Protein AF-A0A497PD78-F1 (afdb_monomer_lite)

Structure (mmCIF, N/CA/C/O backbone):
data_AF-A0A497PD78-F1
#
_entry.id   AF-A0A497PD78-F1
#
loop_
_atom_site.group_PDB
_atom_site.id
_atom_site.type_symbol
_atom_site.label_atom_id
_atom_site.label_alt_id
_atom_site.label_comp_id
_atom_site.label_asym_id
_atom_site.label_entity_id
_atom_site.label_seq_id
_atom_site.pdbx_PDB_ins_code
_atom_site.Cartn_x
_atom_site.Cartn_y
_atom_site.Cartn_z
_atom_site.occupancy
_atom_site.B_iso_or_equiv
_atom_site.auth_seq_id
_atom_site.auth_comp_id
_atom_site.auth_asym_id
_atom_site.auth_atom_id
_atom_site.pdbx_PDB_model_num
ATOM 1 N N . PHE A 1 1 ? 19.213 12.549 -8.938 1.00 42.72 1 PHE A N 1
ATOM 2 C CA . PHE A 1 1 ? 18.017 12.120 -8.172 1.00 42.72 1 PHE A CA 1
ATOM 3 C C . PHE A 1 1 ? 17.389 13.227 -7.296 1.00 42.72 1 PHE A C 1
ATOM 5 O O . PHE A 1 1 ? 16.694 12.909 -6.343 1.00 42.72 1 PHE A O 1
ATOM 12 N N . THR A 1 2 ? 17.566 14.526 -7.580 1.00 34.16 2 THR A N 1
ATOM 13 C CA . THR A 1 2 ? 17.194 15.620 -6.645 1.00 34.16 2 THR A CA 1
ATOM 14 C C . THR A 1 2 ? 15.720 16.045 -6.659 1.00 34.16 2 THR A C 1
ATOM 16 O O . THR A 1 2 ? 15.309 16.782 -5.771 1.00 34.16 2 THR A O 1
ATOM 19 N N . GLU A 1 3 ? 14.928 15.595 -7.635 1.00 40.41 3 GLU A N 1
ATOM 20 C CA . GLU A 1 3 ? 13.522 16.013 -7.816 1.00 40.41 3 GLU A CA 1
ATOM 21 C C . G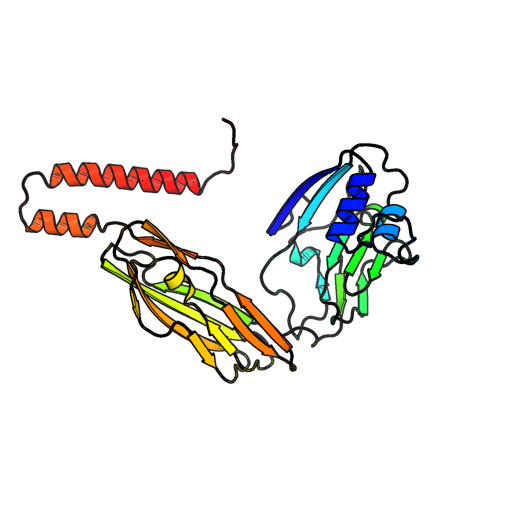LU A 1 3 ? 12.510 14.868 -7.629 1.00 40.41 3 GLU A C 1
ATOM 23 O O . GLU A 1 3 ? 11.313 15.055 -7.827 1.00 40.41 3 GLU A O 1
ATOM 28 N N . ALA A 1 4 ? 12.975 13.674 -7.251 1.00 44.62 4 ALA A N 1
ATOM 29 C CA . ALA A 1 4 ? 12.127 12.495 -7.152 1.00 44.62 4 ALA A CA 1
ATOM 30 C C . ALA A 1 4 ? 11.239 12.507 -5.890 1.00 44.62 4 ALA A C 1
ATOM 32 O O . ALA A 1 4 ? 11.708 12.767 -4.780 1.00 44.62 4 ALA A O 1
ATOM 33 N N . ARG A 1 5 ? 9.964 12.135 -6.045 1.00 51.78 5 ARG A N 1
ATOM 34 C CA . ARG A 1 5 ? 9.071 11.654 -4.984 1.00 51.78 5 ARG A CA 1
ATOM 35 C C . ARG A 1 5 ? 9.613 10.331 -4.438 1.00 51.78 5 ARG A C 1
ATOM 37 O O . ARG A 1 5 ? 9.239 9.252 -4.884 1.00 51.78 5 ARG A O 1
ATOM 44 N N . ALA A 1 6 ? 10.529 10.428 -3.484 1.00 50.47 6 ALA A N 1
ATOM 45 C CA . ALA A 1 6 ? 11.037 9.288 -2.738 1.00 50.47 6 ALA A CA 1
ATOM 46 C C . ALA A 1 6 ? 10.052 8.915 -1.624 1.00 50.47 6 ALA A C 1
ATOM 48 O O . ALA A 1 6 ? 9.677 9.773 -0.824 1.00 50.47 6 ALA A O 1
ATOM 49 N N . ALA A 1 7 ? 9.676 7.641 -1.533 1.00 54.91 7 ALA A N 1
ATOM 50 C CA . ALA A 1 7 ? 9.059 7.114 -0.314 1.00 54.91 7 ALA A CA 1
ATOM 51 C C . ALA A 1 7 ? 10.125 6.712 0.718 1.00 54.91 7 ALA A C 1
ATOM 53 O O . ALA A 1 7 ? 9.871 6.731 1.920 1.00 54.91 7 ALA A O 1
ATOM 54 N N . ALA A 1 8 ? 11.329 6.376 0.243 1.00 55.47 8 ALA A N 1
ATOM 55 C CA . ALA A 1 8 ? 12.503 6.104 1.058 1.00 55.47 8 ALA A CA 1
ATOM 56 C C . ALA A 1 8 ? 13.775 6.568 0.331 1.00 55.47 8 ALA A C 1
ATOM 58 O O . ALA A 1 8 ? 13.89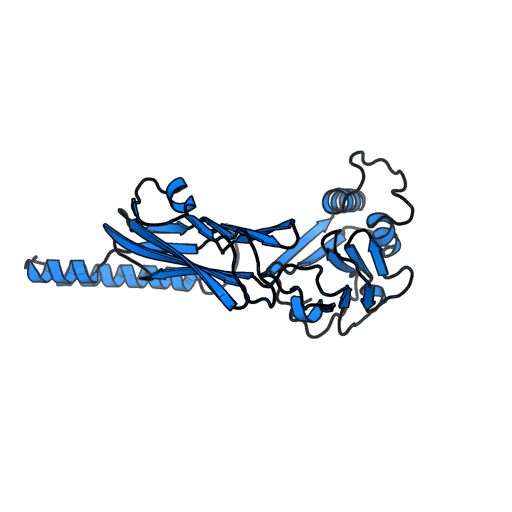4 6.433 -0.888 1.00 55.47 8 ALA A O 1
ATOM 59 N N . ALA A 1 9 ? 14.735 7.099 1.086 1.00 60.75 9 ALA A N 1
ATOM 60 C CA . ALA A 1 9 ? 16.073 7.416 0.603 1.00 60.75 9 ALA A CA 1
ATOM 61 C C . ALA A 1 9 ? 17.102 7.009 1.662 1.00 60.75 9 ALA A C 1
ATOM 63 O O . ALA A 1 9 ? 16.854 7.165 2.859 1.00 60.75 9 ALA A O 1
ATOM 64 N N . GLY A 1 10 ? 18.246 6.490 1.224 1.00 55.72 10 GLY A N 1
ATOM 65 C CA . GLY A 1 10 ? 19.307 6.016 2.109 1.00 55.72 10 GLY A CA 1
ATOM 66 C C . GLY A 1 10 ? 20.692 6.284 1.538 1.00 55.72 10 GLY A C 1
ATOM 67 O O . GLY A 1 10 ? 20.873 6.330 0.320 1.00 55.72 10 GLY A O 1
ATOM 68 N N . LEU A 1 11 ? 21.659 6.465 2.437 1.00 58.81 11 LEU A N 1
ATOM 69 C CA . LEU A 1 11 ? 23.082 6.551 2.124 1.00 58.81 11 LEU A CA 1
ATOM 70 C C . LEU A 1 11 ? 23.816 5.497 2.949 1.00 58.81 11 LEU A C 1
ATOM 72 O O . LEU A 1 11 ? 23.673 5.467 4.172 1.00 58.81 11 LEU A O 1
ATOM 76 N N . VAL A 1 12 ? 24.608 4.660 2.290 1.00 54.53 12 VAL A N 1
ATOM 77 C CA . VAL A 1 12 ? 25.449 3.654 2.946 1.00 54.53 12 VAL A CA 1
ATOM 78 C C . VAL A 1 12 ? 26.889 3.878 2.511 1.00 54.53 12 VAL A C 1
ATOM 80 O O . VAL A 1 12 ? 27.186 3.907 1.319 1.00 54.53 12 VAL A O 1
ATOM 83 N N . GLY A 1 13 ? 27.779 4.069 3.483 1.00 60.44 13 GLY A N 1
ATOM 84 C CA . GLY A 1 13 ? 29.221 4.077 3.259 1.00 60.44 13 GLY A CA 1
ATOM 85 C C . GLY A 1 13 ? 29.765 2.665 3.417 1.00 60.44 13 GLY A C 1
ATOM 86 O O . GLY A 1 13 ? 29.566 2.042 4.457 1.00 60.44 13 GLY A O 1
ATOM 87 N N . ILE A 1 14 ? 30.445 2.175 2.393 1.00 60.66 14 ILE A N 1
ATOM 88 C CA . ILE A 1 14 ? 31.015 0.839 2.319 1.00 60.66 14 ILE A CA 1
ATOM 89 C C . ILE A 1 14 ? 32.539 0.972 2.384 1.00 60.66 14 ILE A C 1
ATOM 91 O O . ILE A 1 14 ? 33.139 1.576 1.494 1.00 60.66 14 ILE A O 1
ATOM 95 N N . PRO A 1 15 ? 33.172 0.469 3.456 1.00 56.19 15 PRO A N 1
ATOM 96 C CA . PRO A 1 15 ? 34.585 0.717 3.717 1.00 56.19 15 PRO A CA 1
ATOM 97 C C . PRO A 1 15 ? 35.518 -0.083 2.800 1.00 56.19 15 PRO A C 1
ATOM 99 O O . PRO A 1 15 ? 36.626 0.380 2.534 1.00 56.19 15 PRO A O 1
ATOM 102 N N . ASP A 1 16 ? 35.081 -1.247 2.311 1.00 67.06 16 ASP A N 1
ATOM 103 C CA . ASP A 1 16 ? 35.840 -2.102 1.400 1.00 67.06 16 ASP A CA 1
ATOM 104 C C . ASP A 1 16 ? 34.931 -2.932 0.472 1.00 67.06 16 ASP A C 1
ATOM 106 O O . ASP A 1 16 ? 33.722 -3.060 0.678 1.00 67.06 16 ASP A O 1
ATOM 110 N N . MET A 1 17 ? 35.530 -3.492 -0.582 1.00 63.25 17 MET A N 1
ATOM 111 C CA . MET A 1 17 ? 34.823 -4.267 -1.607 1.00 63.25 17 MET A CA 1
ATOM 112 C C . MET A 1 17 ? 34.256 -5.597 -1.096 1.00 63.25 17 MET A C 1
ATOM 114 O O . MET A 1 17 ? 33.305 -6.105 -1.683 1.00 63.25 17 MET A O 1
ATOM 118 N N . GLN A 1 18 ? 34.802 -6.165 -0.016 1.00 65.56 18 GLN A N 1
ATOM 119 C CA . GLN A 1 18 ? 34.299 -7.420 0.542 1.00 65.56 18 GLN A CA 1
ATOM 120 C C . GLN A 1 18 ? 32.946 -7.199 1.224 1.00 65.56 18 GLN A C 1
ATOM 122 O O . GLN A 1 18 ? 32.000 -7.934 0.951 1.00 65.56 18 GLN A O 1
ATOM 127 N N . PHE A 1 19 ? 32.817 -6.117 1.994 1.00 60.94 19 PHE A N 1
ATOM 128 C CA . PHE A 1 19 ? 31.544 -5.700 2.576 1.00 60.94 19 PHE A CA 1
ATOM 129 C C . PHE A 1 19 ? 30.494 -5.366 1.508 1.00 60.94 19 PHE A C 1
ATOM 131 O O . PHE A 1 19 ? 29.319 -5.678 1.682 1.00 60.94 19 PHE A O 1
ATOM 138 N N . LEU A 1 20 ? 30.892 -4.757 0.381 1.00 60.53 20 LEU A N 1
ATOM 139 C CA . LEU A 1 20 ? 29.972 -4.521 -0.740 1.00 60.53 20 LEU A CA 1
ATOM 140 C C . LEU A 1 20 ? 29.402 -5.835 -1.280 1.00 60.53 20 LEU A C 1
ATOM 142 O O . LEU A 1 20 ? 28.200 -5.932 -1.510 1.00 60.53 20 LEU A O 1
ATOM 146 N N . ILE A 1 21 ? 30.264 -6.829 -1.493 1.00 60.81 21 ILE A N 1
ATOM 147 C CA . ILE A 1 21 ? 29.872 -8.137 -2.023 1.00 60.81 21 ILE A CA 1
ATOM 148 C C . ILE A 1 21 ? 28.937 -8.849 -1.042 1.00 60.81 21 ILE A C 1
ATOM 150 O O . ILE A 1 21 ? 27.907 -9.368 -1.466 1.00 60.81 21 ILE A O 1
ATOM 154 N N . GLU A 1 22 ? 29.251 -8.831 0.254 1.00 62.72 22 GLU A N 1
ATOM 155 C CA . GLU A 1 22 ? 28.387 -9.378 1.308 1.00 62.72 22 GLU A CA 1
ATOM 156 C C . GLU A 1 22 ? 27.026 -8.674 1.331 1.00 62.72 22 GLU A C 1
ATOM 158 O O . GLU A 1 22 ? 26.000 -9.339 1.235 1.00 62.72 22 GLU A O 1
ATOM 163 N N . PHE A 1 23 ? 26.999 -7.339 1.332 1.00 62.03 23 PHE A N 1
ATOM 164 C CA . PHE A 1 23 ? 25.760 -6.559 1.301 1.00 62.03 23 PHE A CA 1
ATOM 165 C C . PHE A 1 23 ? 24.906 -6.862 0.063 1.00 62.03 23 PHE A C 1
ATOM 167 O O . PHE A 1 23 ? 23.694 -7.056 0.176 1.00 62.03 23 PHE A O 1
ATOM 174 N N . VAL A 1 24 ? 25.517 -6.915 -1.125 1.00 57.16 24 VAL A N 1
ATOM 175 C CA . VAL A 1 24 ? 24.815 -7.231 -2.377 1.00 57.16 24 VAL A CA 1
ATOM 176 C C . VAL A 1 24 ? 24.287 -8.666 -2.347 1.00 57.16 24 VAL A C 1
ATOM 178 O O . VAL A 1 24 ? 23.141 -8.894 -2.723 1.00 57.16 24 VAL A O 1
ATOM 181 N N . ASN A 1 25 ? 25.064 -9.629 -1.855 1.00 58.97 25 ASN A N 1
ATOM 182 C CA . ASN A 1 25 ? 24.633 -11.023 -1.757 1.00 58.97 25 ASN A CA 1
ATOM 183 C C . ASN A 1 25 ? 23.516 -11.216 -0.722 1.00 58.97 25 ASN A C 1
ATOM 185 O O . ASN A 1 25 ? 22.539 -11.900 -1.013 1.00 58.97 25 ASN A O 1
ATOM 189 N N . GLU A 1 26 ? 23.607 -10.595 0.452 1.00 58.16 26 GLU A N 1
ATOM 190 C CA . GLU A 1 26 ? 22.555 -10.653 1.475 1.00 58.16 26 GLU A CA 1
ATOM 191 C C . GLU A 1 26 ? 21.261 -9.982 1.005 1.00 58.16 26 GLU A C 1
ATOM 193 O O . GLU A 1 26 ? 20.167 -10.470 1.282 1.00 58.16 26 GLU A O 1
ATOM 198 N N . THR A 1 27 ? 21.378 -8.873 0.273 1.00 55.78 27 THR A N 1
ATOM 199 C CA . THR A 1 27 ? 20.219 -8.087 -0.169 1.00 55.78 27 THR A CA 1
ATOM 200 C C . THR A 1 27 ? 19.563 -8.667 -1.424 1.00 55.78 27 THR A C 1
ATOM 202 O O . THR A 1 27 ? 18.342 -8.599 -1.557 1.00 55.78 27 THR A O 1
ATOM 205 N N . PHE A 1 28 ? 20.349 -9.236 -2.345 1.00 54.16 28 PHE A N 1
ATOM 206 C CA . PHE A 1 28 ? 19.894 -9.653 -3.679 1.00 54.16 28 PHE A CA 1
ATOM 207 C C . PHE A 1 28 ? 20.072 -11.156 -3.974 1.00 54.16 28 PHE A C 1
ATOM 209 O O . PHE A 1 28 ? 19.838 -11.575 -5.103 1.00 54.16 28 PHE A O 1
ATOM 216 N N . GLY A 1 29 ? 20.429 -11.981 -2.981 1.00 49.72 29 GLY A N 1
ATOM 217 C CA . GLY A 1 29 ? 20.355 -13.447 -3.075 1.00 49.72 29 GLY A CA 1
ATOM 218 C C . GLY A 1 29 ? 21.611 -14.164 -3.588 1.00 49.72 29 GLY A C 1
ATOM 219 O O . GLY A 1 29 ? 21.511 -15.056 -4.427 1.00 49.72 29 GLY A O 1
ATOM 220 N N . GLY A 1 30 ? 22.794 -13.823 -3.073 1.00 47.50 30 GLY A N 1
ATOM 221 C CA . GLY A 1 30 ? 24.003 -14.638 -3.250 1.00 47.50 30 GLY A CA 1
ATOM 222 C C . GLY A 1 30 ? 24.027 -15.867 -2.321 1.00 47.50 30 GLY A C 1
ATOM 223 O O . GLY A 1 30 ? 23.357 -15.864 -1.286 1.00 47.50 30 GLY A O 1
ATOM 224 N N . PRO A 1 31 ? 24.777 -16.937 -2.659 1.00 37.72 31 PRO A N 1
ATOM 225 C CA . PRO A 1 31 ? 24.873 -18.126 -1.814 1.00 37.72 31 PRO A CA 1
ATOM 226 C C . PRO A 1 31 ? 25.416 -17.783 -0.409 1.00 37.72 31 PRO A C 1
ATOM 228 O O . PRO A 1 31 ? 26.317 -16.951 -0.290 1.00 37.72 31 PRO A O 1
ATOM 231 N N . PRO A 1 32 ? 24.907 -18.435 0.657 1.00 38.78 32 PRO A N 1
ATOM 232 C CA . PRO A 1 32 ? 25.144 -18.047 2.054 1.00 38.78 32 PRO A CA 1
ATOM 233 C C . PRO A 1 32 ? 26.582 -18.241 2.565 1.00 38.78 32 PRO A C 1
ATOM 235 O O . PRO A 1 32 ? 26.898 -17.775 3.656 1.00 38.78 32 PRO A O 1
ATOM 238 N N . ASP A 1 33 ? 27.457 -18.906 1.806 1.00 42.31 33 ASP A N 1
ATOM 239 C CA . ASP A 1 33 ? 28.746 -19.391 2.320 1.00 42.31 33 ASP A CA 1
ATOM 240 C C . ASP A 1 33 ? 29.963 -18.530 1.938 1.00 42.31 33 ASP A C 1
ATOM 242 O O . ASP A 1 33 ? 31.092 -18.908 2.248 1.00 42.31 33 ASP A O 1
ATOM 246 N N . GLY A 1 34 ? 29.782 -17.384 1.266 1.00 39.09 34 GLY A N 1
ATOM 247 C CA . GLY A 1 34 ? 30.904 -16.506 0.887 1.00 39.09 34 GLY A CA 1
ATOM 248 C C . GLY A 1 34 ? 31.959 -17.177 -0.012 1.00 39.09 34 GLY A C 1
ATOM 249 O O . GLY A 1 34 ? 33.048 -16.634 -0.202 1.00 39.09 34 GLY A O 1
ATOM 250 N N . ASP A 1 35 ? 31.649 -18.357 -0.555 1.00 34.72 35 ASP A N 1
ATOM 251 C CA . ASP A 1 35 ? 32.493 -19.088 -1.487 1.00 34.72 35 ASP A CA 1
ATOM 252 C C . ASP A 1 35 ? 32.385 -18.441 -2.867 1.00 34.72 35 ASP A C 1
ATOM 254 O O . ASP A 1 35 ? 31.287 -18.230 -3.393 1.00 34.72 35 ASP A O 1
ATOM 258 N N . PHE A 1 36 ? 33.538 -18.136 -3.459 1.00 38.16 36 PHE A N 1
ATOM 259 C CA . PHE A 1 36 ? 33.660 -17.648 -4.829 1.00 38.16 36 PHE A CA 1
ATOM 260 C C . PHE A 1 36 ? 33.434 -18.819 -5.796 1.00 38.16 36 PHE A C 1
ATOM 262 O O . PHE A 1 36 ? 34.299 -19.205 -6.579 1.00 38.16 36 PHE A O 1
ATOM 269 N N . SER A 1 37 ? 32.247 -19.410 -5.740 1.00 31.80 37 SER A N 1
ATOM 270 C CA . SER A 1 37 ? 31.681 -20.059 -6.906 1.00 31.80 37 SER A CA 1
ATOM 271 C C . SER A 1 37 ? 31.072 -18.941 -7.723 1.00 31.80 37 SER A C 1
ATOM 273 O O . SER A 1 37 ? 30.262 -18.180 -7.199 1.00 31.80 37 SER A O 1
ATOM 275 N N . LEU A 1 38 ? 31.451 -18.847 -8.996 1.00 33.72 38 LEU A N 1
ATOM 276 C CA . LEU A 1 38 ? 30.667 -18.145 -10.001 1.00 33.72 38 LEU A CA 1
ATOM 277 C C . LEU A 1 38 ? 29.213 -18.609 -9.820 1.00 33.72 38 LEU A C 1
ATOM 279 O O . LEU A 1 38 ? 28.846 -19.698 -10.265 1.00 33.72 38 LEU A O 1
ATOM 283 N N . ALA A 1 39 ? 28.399 -17.828 -9.097 1.00 36.31 39 ALA A N 1
ATOM 284 C CA . ALA A 1 39 ? 26.969 -17.818 -9.327 1.00 36.31 39 ALA A CA 1
ATOM 285 C C . ALA A 1 39 ? 26.865 -17.686 -10.843 1.00 36.31 39 ALA A C 1
ATOM 287 O O . ALA A 1 39 ? 27.616 -16.885 -11.405 1.00 36.31 39 ALA A O 1
ATOM 288 N N . SER A 1 40 ? 26.112 -18.597 -11.467 1.00 40.72 40 SER A N 1
ATOM 289 C CA . SER A 1 40 ? 25.946 -18.749 -12.919 1.00 40.72 40 SER A CA 1
ATOM 290 C C . SER A 1 40 ? 26.278 -17.468 -13.676 1.00 40.72 40 SER A C 1
ATOM 292 O O . SER A 1 40 ? 25.829 -16.420 -13.233 1.00 40.72 40 SER A O 1
ATOM 294 N N . GLU A 1 41 ? 27.010 -17.550 -14.793 1.00 47.03 41 GLU A N 1
ATOM 295 C CA . GLU A 1 41 ? 27.577 -16.421 -15.568 1.00 47.03 41 GLU A CA 1
ATOM 296 C C . GLU A 1 41 ? 26.630 -15.208 -15.801 1.00 47.03 41 GLU A C 1
ATOM 298 O O . GLU A 1 41 ? 27.100 -14.120 -16.115 1.00 47.03 41 GLU A O 1
ATOM 303 N N . GLU A 1 42 ? 25.330 -15.359 -15.539 1.00 52.78 42 GLU A N 1
ATOM 304 C CA . GLU A 1 42 ? 24.236 -14.386 -15.581 1.00 52.78 42 GLU A CA 1
ATOM 305 C C . GLU A 1 42 ? 23.686 -13.922 -14.197 1.00 52.78 42 GLU A C 1
ATOM 307 O O . GLU A 1 42 ? 22.515 -13.570 -14.099 1.00 52.78 42 GLU A O 1
ATOM 312 N N . SER A 1 43 ? 24.448 -13.936 -13.092 1.00 62.66 43 SER A N 1
ATOM 313 C CA . SER A 1 43 ? 23.937 -13.458 -11.789 1.00 62.66 43 SER A CA 1
ATOM 314 C C . SER A 1 43 ? 23.876 -11.924 -11.674 1.00 62.66 43 SER A C 1
ATOM 316 O O . SER A 1 43 ? 24.728 -11.192 -12.177 1.00 62.66 43 SER A O 1
ATOM 318 N N . MET A 1 44 ? 22.908 -11.409 -10.905 1.00 62.34 44 MET A N 1
ATOM 319 C CA . MET A 1 44 ? 22.762 -9.970 -10.613 1.00 62.34 44 MET A CA 1
ATOM 320 C C . MET A 1 44 ? 24.061 -9.327 -10.094 1.00 62.34 44 MET A C 1
ATOM 322 O O . MET A 1 44 ? 24.425 -8.205 -10.458 1.00 62.34 44 MET A O 1
ATOM 326 N N . SER A 1 45 ? 24.780 -10.065 -9.248 1.00 61.00 45 SER A N 1
ATOM 327 C CA . SER A 1 45 ? 26.062 -9.655 -8.686 1.00 61.00 45 SER A CA 1
ATOM 328 C C . SER A 1 45 ? 27.184 -9.642 -9.726 1.00 61.00 45 SER A C 1
ATOM 330 O O . SER A 1 45 ? 27.953 -8.681 -9.748 1.00 61.00 45 SER A O 1
ATOM 332 N N . SER A 1 46 ? 27.269 -10.638 -10.619 1.00 64.25 46 SER A N 1
ATOM 333 C CA . SER A 1 46 ? 28.285 -10.664 -11.682 1.00 64.25 46 SER A CA 1
ATOM 334 C C . SER A 1 46 ? 28.082 -9.515 -12.667 1.00 64.25 46 SER A C 1
ATOM 336 O O . SER A 1 46 ? 29.049 -8.839 -13.030 1.00 64.25 46 SER A O 1
ATOM 338 N N . PHE A 1 47 ? 26.828 -9.214 -13.016 1.00 68.31 47 PHE A N 1
ATOM 339 C CA . PHE A 1 47 ? 26.494 -8.062 -13.839 1.00 68.31 47 PHE A CA 1
ATOM 340 C C . PHE A 1 47 ? 26.926 -6.761 -13.162 1.00 68.31 47 PHE A C 1
ATOM 342 O O . PHE A 1 47 ? 27.707 -6.013 -13.746 1.00 68.31 47 PHE A O 1
ATOM 349 N N . LEU A 1 48 ? 26.495 -6.492 -11.925 1.00 65.44 48 LEU A N 1
ATOM 350 C CA . LEU A 1 48 ? 26.839 -5.252 -11.216 1.00 65.44 48 LEU A CA 1
ATOM 351 C C . LEU A 1 48 ? 28.352 -5.037 -11.101 1.00 65.44 48 LEU A C 1
ATOM 353 O O . LEU A 1 48 ? 28.832 -3.928 -11.328 1.00 65.44 48 LEU A O 1
ATOM 357 N N . ILE A 1 49 ? 29.099 -6.103 -10.806 1.00 66.50 49 ILE A N 1
ATOM 358 C CA . ILE A 1 49 ? 30.563 -6.068 -10.740 1.00 66.50 49 ILE A CA 1
ATOM 359 C C . ILE A 1 49 ? 31.159 -5.783 -12.129 1.00 66.50 49 ILE A C 1
ATOM 361 O O . ILE A 1 49 ? 32.060 -4.955 -12.247 1.00 66.50 49 ILE A O 1
ATOM 365 N N . SER A 1 50 ? 30.633 -6.398 -13.196 1.00 68.44 50 SER A N 1
ATOM 366 C CA . SER A 1 50 ? 31.106 -6.166 -14.572 1.00 68.44 50 SER A CA 1
ATOM 367 C C . SER A 1 50 ? 30.902 -4.726 -15.054 1.00 68.44 50 SER A C 1
ATOM 369 O O . SER A 1 50 ? 31.705 -4.213 -15.830 1.00 68.44 50 SER A O 1
ATOM 371 N N . GLN A 1 51 ? 29.852 -4.053 -14.574 1.00 67.88 51 GLN A N 1
ATOM 372 C CA . GLN A 1 51 ? 29.561 -2.661 -14.922 1.00 67.88 51 GLN A CA 1
ATOM 373 C C . GLN A 1 51 ? 30.455 -1.659 -14.174 1.00 67.88 51 GLN A C 1
ATOM 375 O O . GLN A 1 51 ? 30.411 -0.463 -14.465 1.00 67.88 51 GLN A O 1
ATOM 380 N N . ALA A 1 52 ? 31.251 -2.131 -13.212 1.00 62.94 52 ALA A N 1
ATOM 381 C CA . ALA A 1 52 ? 32.030 -1.306 -12.304 1.00 62.94 52 ALA A CA 1
ATOM 382 C C . ALA A 1 52 ? 33.503 -1.770 -12.186 1.00 62.94 52 ALA A C 1
ATOM 384 O O . ALA A 1 52 ? 33.967 -2.054 -11.080 1.00 62.94 52 ALA A O 1
ATOM 385 N N . PRO A 1 53 ? 34.258 -1.841 -13.302 1.00 55.72 53 PRO A N 1
ATOM 386 C CA . PRO A 1 53 ? 35.575 -2.483 -13.336 1.00 55.72 53 PRO A CA 1
ATOM 387 C C . PRO A 1 53 ? 36.662 -1.778 -12.503 1.00 55.72 53 PRO A C 1
ATOM 389 O O . PRO A 1 53 ? 37.628 -2.431 -12.119 1.00 55.72 53 PRO A O 1
ATOM 392 N N . ASP A 1 54 ? 36.494 -0.488 -12.186 1.00 55.94 54 ASP A N 1
ATOM 393 C CA . ASP A 1 54 ? 37.528 0.364 -11.573 1.00 55.94 54 ASP A CA 1
ATOM 394 C C . ASP A 1 54 ? 37.127 0.947 -10.195 1.00 55.94 54 ASP A C 1
ATOM 396 O O . ASP A 1 54 ? 37.577 2.032 -9.818 1.00 55.94 54 ASP A O 1
ATOM 400 N N . ILE A 1 55 ? 36.253 0.283 -9.421 1.00 57.81 55 ILE A N 1
ATOM 401 C CA . ILE A 1 55 ? 35.943 0.747 -8.051 1.00 57.81 55 ILE A CA 1
ATOM 402 C C . ILE A 1 55 ? 37.136 0.452 -7.124 1.00 57.81 55 ILE A C 1
ATOM 404 O O . ILE A 1 55 ? 37.236 -0.620 -6.528 1.00 57.81 55 ILE A O 1
ATOM 408 N N . GLU A 1 56 ? 38.032 1.427 -6.967 1.00 52.47 56 GLU A N 1
ATOM 409 C CA . GLU A 1 56 ? 39.089 1.423 -5.949 1.00 52.47 56 GLU A CA 1
ATOM 410 C C . GLU A 1 56 ? 38.760 2.412 -4.816 1.00 52.47 56 GLU A C 1
ATOM 412 O O . GLU A 1 56 ? 38.763 3.629 -5.009 1.00 52.47 56 GLU A O 1
ATOM 417 N N . GLY A 1 57 ? 38.513 1.896 -3.605 1.00 58.31 57 GLY A N 1
ATOM 418 C CA . GLY A 1 57 ? 38.376 2.694 -2.378 1.00 58.31 57 GLY A CA 1
ATOM 419 C C . GLY A 1 57 ? 37.030 2.550 -1.652 1.00 58.31 57 GLY A C 1
ATOM 420 O O . GLY A 1 57 ? 36.214 1.706 -2.022 1.00 58.31 57 GLY A O 1
ATOM 421 N N . PRO A 1 58 ? 36.800 3.346 -0.588 1.00 55.50 58 PRO A N 1
ATOM 422 C CA . PRO A 1 58 ? 35.527 3.351 0.124 1.00 55.50 58 PRO A CA 1
ATOM 423 C C . PRO A 1 58 ? 34.409 3.848 -0.802 1.00 55.50 58 PRO A C 1
ATOM 425 O O . PRO A 1 58 ? 34.493 4.940 -1.366 1.00 55.50 58 PRO A O 1
ATOM 428 N N . LEU A 1 59 ? 33.357 3.047 -0.949 1.00 60.62 59 LEU A N 1
ATOM 429 C CA . LEU A 1 59 ? 32.226 3.304 -1.836 1.00 60.62 59 LEU A CA 1
ATOM 430 C C . LEU A 1 59 ? 31.081 3.953 -1.053 1.00 60.62 59 LEU A C 1
ATOM 432 O O . LEU A 1 59 ? 30.727 3.499 0.029 1.00 60.62 59 LEU A O 1
ATOM 436 N N . ALA A 1 60 ? 30.451 4.987 -1.602 1.00 52.91 60 ALA A N 1
ATOM 437 C CA . ALA A 1 60 ? 29.193 5.508 -1.074 1.00 52.91 60 ALA A CA 1
ATOM 438 C C . ALA A 1 60 ? 28.047 5.108 -2.008 1.00 52.91 60 ALA A C 1
ATOM 440 O O . ALA A 1 60 ? 28.064 5.454 -3.187 1.00 52.91 60 ALA A O 1
ATOM 441 N N . ILE A 1 61 ? 27.043 4.406 -1.481 1.00 59.47 61 ILE A N 1
ATOM 442 C CA . ILE A 1 61 ? 25.821 4.064 -2.212 1.00 59.47 61 ILE A CA 1
ATOM 443 C C . ILE A 1 61 ? 24.713 5.011 -1.779 1.00 59.47 61 ILE A C 1
ATOM 445 O O . ILE A 1 61 ? 24.374 5.086 -0.597 1.00 59.47 61 ILE A O 1
ATOM 449 N N . GLY A 1 62 ? 24.129 5.708 -2.751 1.00 54.97 62 GLY A N 1
ATOM 450 C CA . GLY A 1 62 ? 22.873 6.423 -2.579 1.00 54.97 62 GLY A CA 1
ATOM 451 C C . GLY A 1 62 ? 21.746 5.707 -3.302 1.00 54.97 62 GLY A C 1
ATOM 452 O O . GLY A 1 62 ? 21.849 5.450 -4.498 1.00 54.97 62 GLY A O 1
ATOM 453 N N . ALA A 1 63 ? 20.667 5.411 -2.581 1.00 63.00 63 ALA A N 1
ATOM 454 C CA . ALA A 1 63 ? 19.476 4.787 -3.139 1.00 63.00 63 ALA A CA 1
ATOM 455 C C . ALA A 1 63 ? 18.245 5.657 -2.882 1.00 63.00 63 ALA A C 1
ATOM 457 O O . ALA A 1 63 ? 18.077 6.228 -1.801 1.00 63.00 63 ALA A O 1
ATOM 458 N N . VAL A 1 64 ? 17.375 5.733 -3.887 1.00 57.59 64 VAL A N 1
ATOM 459 C CA . VAL A 1 64 ? 16.059 6.366 -3.803 1.00 57.59 64 VAL A CA 1
ATOM 460 C C . VAL A 1 64 ? 15.035 5.352 -4.288 1.00 57.59 64 VAL A C 1
ATOM 462 O O . VAL A 1 64 ? 15.156 4.844 -5.399 1.00 57.59 64 VAL A O 1
ATOM 465 N N . GLY A 1 65 ? 14.050 5.049 -3.446 1.00 60.88 65 GLY A N 1
ATOM 466 C CA . GLY A 1 65 ? 13.020 4.053 -3.720 1.00 60.88 65 GLY A CA 1
ATOM 467 C C . GLY A 1 65 ? 11.610 4.629 -3.644 1.00 60.88 65 GLY A C 1
ATOM 468 O O . GLY A 1 65 ? 11.336 5.585 -2.906 1.00 60.88 65 GLY A O 1
ATOM 469 N N . TYR A 1 66 ? 10.704 4.006 -4.392 1.00 63.62 66 TYR A N 1
ATOM 470 C CA . TYR A 1 66 ? 9.267 4.223 -4.284 1.00 63.62 66 TYR A CA 1
ATOM 471 C C . TYR A 1 66 ? 8.624 3.041 -3.553 1.00 63.62 66 TYR A C 1
ATOM 473 O O . TYR A 1 66 ? 8.791 1.888 -3.939 1.00 63.62 66 TYR A O 1
ATOM 481 N N . ILE A 1 67 ? 7.890 3.351 -2.490 1.00 63.19 67 ILE A N 1
ATOM 482 C CA . ILE A 1 67 ? 7.070 2.438 -1.697 1.00 63.19 67 ILE A CA 1
ATOM 483 C C . ILE A 1 67 ? 5.753 3.181 -1.513 1.00 63.19 67 ILE A C 1
ATOM 485 O O . ILE A 1 67 ? 5.709 4.209 -0.838 1.00 63.19 67 ILE A O 1
ATOM 489 N N . GLY A 1 68 ? 4.693 2.715 -2.153 1.00 62.00 68 GLY A N 1
ATOM 490 C CA . GLY A 1 68 ? 3.424 3.427 -2.158 1.00 62.00 68 GLY A CA 1
ATOM 491 C C . GLY A 1 68 ? 2.260 2.515 -2.484 1.00 62.00 68 GLY A C 1
ATOM 492 O O . GLY A 1 68 ? 2.395 1.289 -2.494 1.00 62.00 68 GLY A O 1
ATOM 493 N N . ASP A 1 69 ? 1.115 3.138 -2.733 1.00 66.81 69 ASP A N 1
ATOM 494 C CA . ASP A 1 69 ? -0.083 2.429 -3.152 1.00 66.81 69 ASP A CA 1
ATOM 495 C C . ASP A 1 69 ? 0.120 1.750 -4.511 1.00 66.81 69 ASP A C 1
ATOM 497 O O . ASP A 1 69 ? 1.063 2.016 -5.257 1.00 66.81 69 ASP A O 1
ATOM 501 N N . GLN A 1 70 ? -0.781 0.828 -4.831 1.00 69.94 70 GLN A N 1
ATOM 502 C CA . GLN A 1 70 ? -0.735 0.112 -6.097 1.00 69.94 70 GLN A CA 1
ATOM 503 C C . GLN A 1 70 ? -0.938 1.078 -7.265 1.00 69.94 70 GLN A C 1
ATOM 505 O O . GLN A 1 70 ? -1.982 1.708 -7.395 1.00 69.94 70 GLN A O 1
ATOM 510 N N . VAL A 1 71 ? 0.075 1.142 -8.123 1.00 74.69 71 VAL A N 1
ATOM 511 C CA . VAL A 1 71 ? 0.115 1.957 -9.348 1.00 74.69 71 VAL A CA 1
ATOM 512 C C . VAL A 1 71 ? -0.151 1.153 -10.622 1.00 74.69 71 VAL A C 1
ATOM 514 O O . VAL A 1 71 ? -0.402 1.736 -11.671 1.00 74.69 71 VAL A O 1
ATOM 517 N N . VAL A 1 72 ? -0.090 -0.177 -10.529 1.00 79.06 72 VAL A N 1
ATOM 518 C CA . VAL A 1 72 ? -0.353 -1.119 -11.623 1.00 79.06 72 VAL A CA 1
ATOM 519 C C . VAL A 1 72 ? -1.656 -1.859 -11.352 1.00 79.06 72 VAL A C 1
ATOM 521 O O . VAL A 1 72 ? -1.929 -2.257 -10.223 1.00 79.06 72 VAL A O 1
ATOM 524 N N . SER A 1 73 ? -2.474 -2.048 -12.373 1.00 79.94 73 SER A N 1
ATOM 525 C CA . SER A 1 73 ? -3.745 -2.767 -12.277 1.00 79.94 73 SER A CA 1
ATOM 526 C C . SER A 1 73 ? -3.890 -3.740 -13.440 1.00 79.94 73 SER A C 1
ATOM 528 O O . SER A 1 73 ? -3.013 -3.811 -14.300 1.00 79.94 73 SER A O 1
ATOM 530 N N . SER A 1 74 ? -5.008 -4.458 -13.494 1.00 76.50 74 SER A N 1
ATOM 531 C CA . SER A 1 74 ? -5.322 -5.383 -14.586 1.00 76.50 74 SER A CA 1
ATOM 532 C C . SER A 1 74 ? -5.293 -4.745 -15.984 1.00 76.50 74 SER A C 1
ATOM 534 O O . SER A 1 74 ? -5.112 -5.460 -16.963 1.00 76.50 74 SER A O 1
ATOM 536 N N . THR A 1 75 ? -5.424 -3.419 -16.095 1.00 79.44 75 THR A N 1
ATOM 537 C CA . THR A 1 75 ? -5.372 -2.675 -17.370 1.00 79.44 75 THR A CA 1
ATOM 538 C C . THR A 1 75 ? -4.003 -2.070 -17.673 1.00 79.44 75 THR A C 1
ATOM 540 O O . THR A 1 75 ? -3.810 -1.445 -18.716 1.00 79.44 75 THR A O 1
ATOM 543 N N . THR A 1 76 ? -3.041 -2.197 -16.760 1.00 83.25 76 THR A N 1
ATOM 544 C CA . THR A 1 76 ? -1.704 -1.643 -16.951 1.00 83.25 76 THR A CA 1
ATOM 545 C C . THR A 1 76 ? -0.869 -2.594 -17.799 1.00 83.25 76 THR A C 1
ATOM 547 O O . THR A 1 76 ? -0.807 -3.781 -17.515 1.00 83.25 76 THR A O 1
ATOM 550 N N . GLU A 1 77 ? -0.206 -2.055 -18.820 1.00 87.81 77 GLU A N 1
ATOM 551 C CA . GLU A 1 77 ? 0.677 -2.812 -19.729 1.00 87.81 77 GLU A CA 1
ATOM 552 C C . GLU A 1 77 ? 2.137 -2.361 -19.626 1.00 87.81 77 GLU A C 1
ATOM 554 O O . GLU A 1 77 ? 3.044 -2.964 -20.198 1.00 87.81 77 GLU A O 1
ATOM 559 N N . SER A 1 78 ? 2.379 -1.261 -18.912 1.00 89.44 78 SER A N 1
ATOM 560 C CA . SER A 1 78 ? 3.721 -0.736 -18.729 1.00 89.44 78 SER A CA 1
ATOM 561 C C . SER A 1 78 ? 3.878 0.030 -17.426 1.00 89.44 78 SER A C 1
ATOM 563 O O . SER A 1 78 ? 2.946 0.691 -16.965 1.00 89.44 78 SER A O 1
ATOM 565 N N . LEU A 1 79 ? 5.087 -0.005 -16.881 1.00 88.44 79 LEU A N 1
ATOM 566 C CA . LEU A 1 79 ? 5.515 0.730 -15.705 1.00 88.44 79 LEU A CA 1
ATOM 567 C C . LEU A 1 79 ? 6.590 1.746 -16.094 1.00 88.44 79 LEU A C 1
ATOM 569 O O . LEU A 1 79 ? 7.668 1.364 -16.545 1.00 88.44 79 LEU A O 1
ATOM 573 N N . SER A 1 80 ? 6.294 3.029 -15.892 1.00 90.44 80 SER A N 1
ATOM 574 C CA . SER A 1 80 ? 7.232 4.142 -16.081 1.00 90.44 80 SER A CA 1
ATOM 575 C C . SER A 1 80 ? 7.919 4.481 -14.760 1.00 90.44 80 SER A C 1
ATOM 577 O O . SER A 1 80 ? 7.264 4.926 -13.809 1.00 90.44 80 SER A O 1
ATOM 579 N N . VAL A 1 81 ? 9.243 4.316 -14.690 1.00 88.06 81 VAL A N 1
ATOM 580 C CA . VAL A 1 81 ? 10.028 4.688 -13.501 1.00 88.06 81 VAL A CA 1
ATOM 581 C C . VAL A 1 81 ? 9.948 6.194 -13.266 1.00 88.06 81 VAL A C 1
ATOM 583 O O . VAL A 1 81 ? 9.824 6.629 -12.120 1.00 88.06 81 VAL A O 1
ATOM 586 N N . ARG A 1 82 ? 9.933 7.007 -14.328 1.00 88.00 82 ARG A N 1
ATOM 587 C CA . ARG A 1 82 ? 9.744 8.460 -14.248 1.00 88.00 82 ARG A CA 1
ATOM 588 C C . ARG A 1 82 ? 8.443 8.824 -13.546 1.00 88.00 82 ARG A C 1
ATOM 590 O O . ARG A 1 82 ? 8.468 9.652 -12.636 1.00 88.00 82 ARG A O 1
ATOM 597 N N . SER A 1 83 ? 7.323 8.232 -13.960 1.00 84.50 83 SER A N 1
ATOM 598 C CA . SER A 1 83 ? 6.010 8.502 -13.370 1.00 84.50 83 SER A CA 1
ATOM 599 C C . SER A 1 83 ? 5.932 8.041 -11.919 1.00 84.50 83 SER A C 1
ATOM 601 O O . SER A 1 83 ? 5.375 8.767 -11.096 1.00 84.50 83 SER A O 1
ATOM 603 N N . LEU A 1 84 ? 6.538 6.896 -11.587 1.00 81.12 84 LEU A N 1
ATOM 604 C CA . LEU A 1 84 ? 6.601 6.382 -10.216 1.00 81.12 84 LEU A CA 1
ATOM 605 C C . LEU A 1 84 ? 7.288 7.355 -9.264 1.00 81.12 84 LEU A C 1
ATOM 607 O O . LEU A 1 84 ? 6.748 7.713 -8.218 1.00 81.12 84 LEU A O 1
ATOM 611 N N . VAL A 1 85 ? 8.486 7.800 -9.638 1.00 78.75 85 VAL A N 1
ATOM 612 C CA . VAL A 1 85 ? 9.294 8.671 -8.784 1.00 78.75 85 VAL A CA 1
ATOM 613 C C . VAL A 1 85 ? 9.013 10.150 -9.038 1.00 78.75 85 VAL A C 1
ATOM 615 O O . VAL A 1 85 ? 9.664 10.994 -8.444 1.00 78.75 85 VAL A O 1
ATOM 618 N N . GLY A 1 86 ? 8.078 10.512 -9.917 1.00 79.62 86 GLY A N 1
ATOM 619 C CA . GLY A 1 86 ? 7.763 11.906 -10.244 1.00 79.62 86 GLY A CA 1
ATOM 620 C C . GLY A 1 86 ? 8.946 12.719 -10.790 1.00 79.62 86 GLY A C 1
ATOM 621 O O . GLY A 1 86 ? 9.015 13.918 -10.530 1.00 79.62 86 GLY A O 1
ATOM 622 N N . ALA A 1 87 ? 9.880 12.086 -11.505 1.00 81.75 87 ALA A N 1
ATOM 623 C CA . ALA A 1 87 ? 11.047 12.757 -12.080 1.00 81.75 87 ALA A CA 1
ATOM 624 C C . ALA A 1 87 ? 10.738 13.438 -13.427 1.00 81.75 87 ALA A C 1
ATOM 626 O O . ALA A 1 87 ? 9.761 13.138 -14.119 1.00 81.75 87 ALA A O 1
ATOM 627 N N . THR A 1 88 ? 11.607 14.365 -13.828 1.00 85.31 88 THR A N 1
ATOM 628 C CA . THR A 1 88 ? 11.586 14.990 -15.160 1.00 85.31 88 THR A CA 1
ATOM 629 C C . THR A 1 88 ? 12.440 14.220 -16.166 1.00 85.31 88 THR A C 1
ATOM 631 O O . THR A 1 88 ? 12.026 14.064 -17.310 1.00 85.31 88 THR A O 1
ATOM 634 N N . SER A 1 89 ? 13.598 13.733 -15.724 1.00 87.75 89 SER A N 1
ATOM 635 C CA . SER A 1 89 ? 14.539 12.883 -16.459 1.00 87.75 89 SER A CA 1
ATOM 636 C C . SER A 1 89 ? 15.493 12.204 -15.469 1.00 87.75 89 SER A C 1
ATOM 638 O O . SER A 1 89 ? 15.517 12.538 -14.276 1.00 87.75 89 SER A O 1
ATOM 640 N N . PHE A 1 90 ? 16.301 11.271 -15.961 1.00 87.62 90 PHE A N 1
ATOM 641 C CA . PHE A 1 90 ? 17.337 10.585 -15.203 1.00 87.62 90 PHE A CA 1
ATOM 642 C C . PHE A 1 90 ? 18.706 10.899 -15.790 1.00 87.62 90 PHE A C 1
ATOM 644 O O . PHE A 1 90 ? 19.052 10.397 -16.853 1.00 87.62 90 PHE A O 1
ATOM 651 N N . SER A 1 91 ? 19.507 11.688 -15.076 1.00 89.44 91 SER A N 1
ATOM 652 C CA . SER A 1 91 ? 20.918 11.905 -15.405 1.00 89.44 91 SER A CA 1
ATOM 653 C C . SER A 1 91 ? 21.801 11.173 -14.390 1.00 89.44 91 SER A C 1
ATOM 655 O O . SER A 1 91 ? 21.649 11.422 -13.186 1.00 89.44 91 SER A O 1
ATOM 657 N N . PRO A 1 92 ? 22.698 10.274 -14.837 1.00 87.69 92 PRO A N 1
ATOM 658 C CA . PRO A 1 92 ? 23.615 9.571 -13.950 1.00 87.69 92 PRO A CA 1
ATOM 659 C C . PRO A 1 92 ? 24.642 10.532 -13.346 1.00 87.69 92 PRO A C 1
ATOM 661 O O . PRO A 1 92 ? 24.889 11.624 -13.865 1.00 87.69 92 PRO A O 1
ATOM 664 N N . SER A 1 93 ? 25.249 10.111 -12.238 1.00 82.44 93 SER A N 1
ATOM 665 C CA . SER A 1 93 ? 26.387 10.820 -11.655 1.00 82.44 93 SER A CA 1
ATOM 666 C C . SER A 1 93 ? 27.565 10.840 -12.631 1.00 82.44 93 SER A C 1
ATOM 668 O O . SER A 1 93 ? 27.832 9.850 -13.310 1.00 82.44 93 SER A O 1
ATOM 670 N N . THR A 1 94 ? 28.299 11.954 -12.671 1.00 79.25 94 THR A N 1
ATOM 671 C CA . THR A 1 94 ? 29.579 12.044 -13.394 1.00 79.25 94 THR A CA 1
ATOM 672 C C . THR A 1 94 ? 30.717 11.343 -12.655 1.00 79.25 94 THR A C 1
ATOM 674 O O . THR A 1 94 ? 31.776 11.121 -13.233 1.00 79.25 94 THR A O 1
ATOM 677 N N . GLU A 1 95 ? 30.506 11.016 -11.379 1.00 77.38 95 GLU A N 1
ATOM 678 C CA . GLU A 1 95 ? 31.446 10.306 -10.514 1.00 77.38 95 GLU A CA 1
ATOM 679 C C . GLU A 1 95 ? 30.783 9.014 -10.006 1.00 77.38 95 GLU A C 1
ATOM 681 O O . GLU A 1 95 ? 29.721 9.061 -9.378 1.00 77.38 95 GLU A O 1
ATOM 686 N N . GLY A 1 96 ? 31.396 7.861 -10.285 1.00 74.38 96 GLY A N 1
ATOM 687 C CA . GLY A 1 96 ? 30.906 6.544 -9.864 1.00 74.38 96 GLY A CA 1
ATOM 688 C C . GLY A 1 96 ? 29.904 5.885 -10.821 1.00 74.38 96 GLY A C 1
ATOM 689 O O . GLY A 1 96 ? 29.751 6.275 -11.980 1.00 74.38 96 GLY A O 1
ATOM 690 N N . VAL A 1 97 ? 29.230 4.845 -10.324 1.00 77.25 97 VAL A N 1
ATOM 691 C CA . VAL A 1 97 ? 28.284 4.025 -11.095 1.00 77.25 97 VAL A CA 1
ATOM 692 C C . VAL A 1 97 ? 26.856 4.315 -10.638 1.00 77.25 97 VAL A C 1
ATOM 694 O O . VAL A 1 97 ? 26.550 4.301 -9.449 1.00 77.25 97 VAL A O 1
ATOM 697 N N . SER A 1 98 ? 25.980 4.601 -11.595 1.00 82.81 98 SER A N 1
ATOM 698 C CA . SER A 1 98 ? 24.550 4.823 -11.405 1.00 82.81 98 SER A CA 1
ATOM 699 C C . SER A 1 98 ? 23.787 3.654 -12.009 1.00 82.81 98 SER A C 1
ATOM 701 O O . SER A 1 98 ? 24.018 3.281 -13.157 1.00 82.81 98 SER A O 1
ATOM 703 N N . VAL A 1 99 ? 22.849 3.106 -11.245 1.00 83.31 99 VAL A N 1
ATOM 704 C CA . VAL A 1 99 ? 22.035 1.955 -11.641 1.00 83.31 99 VAL A CA 1
ATOM 705 C C . VAL A 1 99 ? 20.567 2.274 -11.393 1.00 83.31 99 VAL A C 1
ATOM 707 O O . VAL A 1 99 ? 20.230 2.938 -10.412 1.00 83.31 99 VAL A O 1
ATOM 710 N N . VAL A 1 100 ? 19.697 1.792 -12.277 1.00 84.38 100 VAL A N 1
ATOM 711 C CA . VAL A 1 100 ? 18.250 1.740 -12.040 1.00 84.38 100 VAL A CA 1
ATOM 712 C C . VAL A 1 100 ? 17.865 0.279 -11.888 1.00 84.38 100 VAL A C 1
ATOM 714 O O . VAL A 1 100 ? 18.193 -0.532 -12.747 1.00 84.38 100 VAL A O 1
ATOM 717 N N . LEU A 1 101 ? 17.189 -0.047 -10.790 1.00 81.44 101 LEU A N 1
ATOM 718 C CA . LEU A 1 101 ? 16.715 -1.391 -10.482 1.00 81.44 101 LEU A CA 1
ATOM 719 C C . LEU A 1 101 ? 15.213 -1.328 -10.232 1.00 81.44 101 LEU A C 1
ATOM 721 O O . LEU A 1 101 ? 14.741 -0.492 -9.459 1.00 81.44 101 LEU A O 1
ATOM 725 N N . VAL A 1 102 ? 14.475 -2.231 -10.865 1.00 80.19 102 VAL A N 1
ATOM 726 C CA . VAL A 1 102 ? 13.057 -2.461 -10.596 1.00 80.19 102 VAL A CA 1
ATOM 727 C C . VAL A 1 102 ? 12.860 -3.944 -10.329 1.00 80.19 102 VAL A C 1
ATOM 729 O O . VAL A 1 102 ? 13.339 -4.777 -11.088 1.00 80.19 102 VAL A O 1
ATOM 732 N N . ASN A 1 103 ? 12.163 -4.266 -9.244 1.00 77.50 103 ASN A N 1
ATOM 733 C CA . ASN A 1 103 ? 11.818 -5.633 -8.882 1.00 77.50 103 ASN A CA 1
ATOM 734 C C . ASN A 1 103 ? 10.302 -5.808 -9.027 1.00 77.50 103 ASN A C 1
ATOM 736 O O . ASN A 1 103 ? 9.530 -5.124 -8.348 1.00 77.50 103 ASN A O 1
ATOM 740 N N . LEU A 1 104 ? 9.896 -6.680 -9.942 1.00 76.44 104 LEU A N 1
ATOM 741 C CA . LEU A 1 104 ? 8.519 -7.100 -10.155 1.00 76.44 104 LEU A CA 1
ATOM 742 C C . LEU A 1 104 ? 8.332 -8.517 -9.600 1.00 76.44 104 LEU A C 1
ATOM 744 O O . LEU A 1 104 ? 9.287 -9.290 -9.569 1.00 76.44 104 LEU A O 1
ATOM 748 N N . PRO A 1 105 ? 7.108 -8.886 -9.184 1.00 73.75 105 PRO A N 1
ATOM 749 C CA . PRO A 1 105 ? 6.816 -10.267 -8.830 1.00 73.75 105 PRO A CA 1
ATOM 750 C C . PRO A 1 105 ? 7.218 -11.238 -9.947 1.00 73.75 105 PRO A C 1
ATOM 752 O O . PRO A 1 105 ? 7.029 -10.948 -11.126 1.00 73.75 105 PRO A O 1
ATOM 755 N N . ASP A 1 106 ? 7.717 -12.409 -9.563 1.00 73.94 106 ASP A N 1
ATOM 756 C CA . ASP A 1 106 ? 8.196 -13.469 -10.461 1.00 73.94 106 ASP A CA 1
ATOM 757 C C . ASP A 1 106 ? 7.145 -13.966 -11.466 1.00 73.94 106 ASP A C 1
ATOM 759 O O . ASP A 1 106 ? 7.480 -14.467 -12.538 1.00 73.94 106 ASP A O 1
ATOM 763 N N . PHE A 1 107 ? 5.863 -13.808 -11.138 1.00 73.69 107 PHE A N 1
ATOM 764 C CA . PHE A 1 107 ? 4.755 -14.151 -12.020 1.00 73.69 107 PHE A CA 1
ATOM 765 C C . PHE A 1 107 ? 4.508 -13.147 -13.154 1.00 73.69 107 PHE A C 1
ATOM 767 O O . PHE A 1 107 ? 3.655 -13.432 -13.993 1.00 73.69 107 PHE A O 1
ATOM 774 N N . VAL A 1 108 ? 5.163 -11.982 -13.150 1.00 81.31 108 VAL A N 1
ATOM 775 C CA . VAL A 1 108 ? 4.968 -10.939 -14.167 1.00 81.31 108 VAL A CA 1
ATOM 776 C C . VAL A 1 108 ? 5.785 -11.274 -15.411 1.00 81.31 108 VAL A C 1
ATOM 778 O O . VAL A 1 108 ? 7.013 -11.378 -15.354 1.00 81.31 108 VAL A O 1
ATOM 781 N N . ASN A 1 109 ? 5.124 -11.404 -16.556 1.00 84.81 109 ASN A N 1
ATOM 782 C CA . ASN A 1 109 ? 5.767 -11.686 -17.830 1.00 84.81 109 ASN A CA 1
ATOM 783 C C . ASN A 1 109 ? 6.211 -10.385 -18.507 1.00 84.81 109 ASN A C 1
ATOM 785 O O . ASN A 1 109 ? 5.452 -9.718 -19.217 1.00 84.81 109 ASN A O 1
ATOM 789 N N . ILE A 1 110 ? 7.479 -10.036 -18.310 1.00 87.75 110 ILE A N 1
ATOM 790 C CA . ILE A 1 110 ? 8.098 -8.868 -18.937 1.00 87.75 110 ILE A CA 1
ATOM 791 C C . ILE A 1 110 ? 8.244 -9.117 -20.444 1.00 87.75 110 ILE A C 1
ATOM 793 O O . ILE A 1 110 ? 8.968 -10.011 -20.876 1.00 87.75 110 ILE A O 1
ATOM 797 N N . THR A 1 111 ? 7.586 -8.296 -21.262 1.00 89.44 111 THR A N 1
ATOM 798 C CA . THR A 1 111 ? 7.628 -8.404 -22.729 1.00 89.44 111 THR A CA 1
ATOM 799 C C . THR A 1 111 ? 8.776 -7.611 -23.332 1.00 89.44 111 THR A C 1
ATOM 801 O O . THR A 1 111 ? 9.339 -8.002 -24.352 1.00 89.44 111 THR A O 1
ATOM 804 N N . SER A 1 112 ? 9.090 -6.459 -22.741 1.00 91.69 112 SER A N 1
ATOM 805 C CA . SER A 1 112 ? 10.155 -5.574 -23.203 1.00 91.69 112 SER A CA 1
ATOM 806 C C . SER A 1 112 ? 10.536 -4.568 -22.132 1.00 91.69 112 SER A C 1
ATOM 808 O O . SER A 1 112 ? 9.742 -4.234 -21.255 1.00 91.69 112 SER A O 1
ATOM 810 N N . VAL A 1 113 ? 11.737 -4.020 -22.254 1.00 93.38 113 VAL A N 1
ATOM 811 C CA . VAL A 1 113 ? 12.231 -2.934 -21.410 1.00 93.38 113 VAL A CA 1
ATOM 812 C C . VAL A 1 113 ? 12.828 -1.851 -22.302 1.00 93.38 113 VAL A C 1
ATOM 814 O O . VAL A 1 113 ? 13.371 -2.147 -23.363 1.00 93.38 113 VAL A O 1
ATOM 817 N N . THR A 1 114 ? 12.691 -0.592 -21.904 1.00 93.19 114 THR A N 1
ATOM 818 C CA . THR A 1 114 ? 13.222 0.563 -22.637 1.00 93.19 114 THR A CA 1
ATOM 819 C C . THR A 1 114 ? 13.954 1.479 -21.659 1.00 93.19 114 THR A C 1
ATOM 821 O O . THR A 1 114 ? 13.349 1.850 -20.655 1.00 93.19 114 THR A O 1
ATOM 824 N N . PRO A 1 115 ? 15.208 1.880 -21.926 1.00 94.44 115 PRO A N 1
ATOM 825 C CA . PRO A 1 115 ? 16.067 1.425 -23.024 1.00 94.44 115 PRO A CA 1
ATOM 826 C C . PRO A 1 115 ? 16.502 -0.044 -22.858 1.00 94.44 115 PRO A C 1
ATOM 828 O O . PRO A 1 115 ? 16.437 -0.594 -21.761 1.00 94.44 115 PRO A O 1
ATOM 831 N N . PHE A 1 116 ? 16.940 -0.684 -23.941 1.00 92.75 116 PHE A N 1
ATOM 832 C CA . PHE A 1 116 ? 17.540 -2.017 -23.896 1.00 92.75 116 PHE A CA 1
ATOM 833 C C . PHE A 1 116 ? 18.779 -2.055 -24.781 1.00 92.75 116 PHE A C 1
ATOM 835 O O . PHE A 1 116 ? 18.709 -1.708 -25.958 1.00 92.75 116 PHE A O 1
ATOM 842 N N . GLU A 1 117 ? 19.878 -2.509 -24.200 1.00 90.06 117 GLU A N 1
ATOM 843 C CA . GLU A 1 117 ? 21.162 -2.738 -24.839 1.00 90.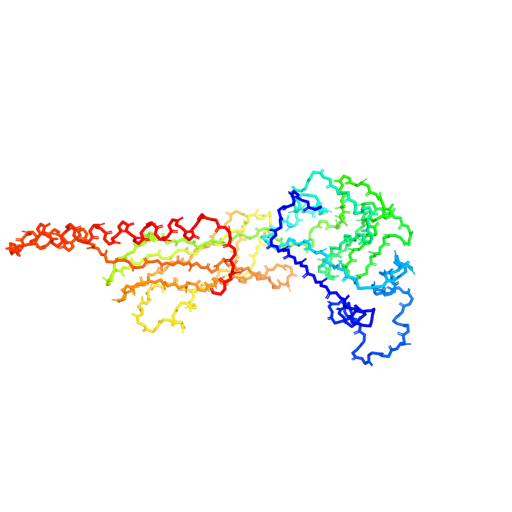06 117 GLU A CA 1
ATOM 844 C C . GLU A 1 117 ? 21.770 -3.981 -24.187 1.00 90.06 117 GLU A C 1
ATOM 846 O O . GLU A 1 117 ? 21.787 -4.121 -22.956 1.00 90.06 117 GLU A O 1
ATOM 851 N N . GLU A 1 118 ? 22.259 -4.894 -25.020 1.00 84.12 118 GLU A N 1
ATOM 852 C CA . GLU A 1 118 ? 22.906 -6.122 -24.567 1.00 84.12 118 GLU A CA 1
ATOM 853 C C . GLU A 1 118 ? 24.110 -5.784 -23.668 1.00 84.12 118 GLU A C 1
ATOM 855 O O . GLU A 1 118 ? 24.854 -4.841 -23.937 1.00 84.12 118 GLU A O 1
ATOM 860 N N . ASN A 1 119 ? 24.300 -6.536 -22.580 1.00 83.38 119 ASN A N 1
ATOM 861 C CA . ASN A 1 119 ? 25.350 -6.328 -21.565 1.00 83.38 119 ASN A CA 1
ATOM 862 C C . ASN A 1 119 ? 25.240 -5.050 -20.711 1.00 83.38 119 ASN A C 1
ATOM 864 O O . ASN A 1 119 ? 26.051 -4.868 -19.802 1.00 83.38 119 ASN A O 1
ATOM 868 N N . HIS A 1 120 ? 24.243 -4.192 -20.945 1.00 86.94 120 HIS A N 1
ATOM 869 C CA . HIS A 1 120 ? 23.985 -2.991 -20.133 1.00 86.94 120 HIS A CA 1
ATOM 870 C C . HIS A 1 120 ? 22.570 -2.940 -19.547 1.00 86.94 120 HIS A C 1
ATOM 872 O O . HIS A 1 120 ? 22.287 -2.112 -18.673 1.00 86.94 120 HIS A O 1
ATOM 878 N N . THR A 1 121 ? 21.716 -3.868 -19.971 1.00 88.38 121 THR A N 1
ATOM 879 C CA . THR A 1 121 ? 20.453 -4.206 -19.324 1.00 88.38 121 THR A CA 1
ATOM 880 C C . THR A 1 121 ? 20.420 -5.689 -18.998 1.00 88.38 121 THR A C 1
ATOM 882 O O . THR A 1 121 ? 20.754 -6.525 -19.834 1.00 88.38 121 THR A O 1
ATOM 885 N N . MET A 1 122 ? 19.975 -6.005 -17.789 1.00 85.62 122 MET A N 1
ATOM 886 C CA . MET A 1 122 ? 19.776 -7.365 -17.312 1.00 85.62 122 MET A CA 1
ATOM 887 C C . MET A 1 122 ? 18.327 -7.538 -16.875 1.00 85.62 122 MET A C 1
ATOM 889 O O . MET A 1 122 ? 17.747 -6.648 -16.248 1.00 85.62 122 MET A O 1
ATOM 893 N N . ILE A 1 123 ? 17.759 -8.688 -17.216 1.00 85.19 123 ILE A N 1
ATOM 894 C CA . ILE A 1 123 ? 16.425 -9.108 -16.802 1.00 85.19 123 ILE A CA 1
ATOM 895 C C . ILE A 1 123 ? 16.577 -10.514 -16.233 1.00 85.19 123 ILE A C 1
ATOM 897 O O . ILE A 1 123 ? 16.970 -11.417 -16.966 1.00 85.19 123 ILE A O 1
ATOM 901 N N . ASP A 1 124 ? 16.279 -10.691 -14.951 1.00 80.44 124 ASP A N 1
ATOM 902 C CA . ASP A 1 124 ? 16.355 -11.987 -14.274 1.00 80.44 124 ASP A CA 1
ATOM 903 C C . ASP A 1 124 ? 15.233 -12.106 -13.237 1.00 80.44 124 ASP A C 1
ATOM 905 O O . ASP A 1 124 ? 15.124 -11.270 -12.342 1.00 80.44 124 ASP A O 1
ATOM 909 N N . ASN A 1 125 ? 14.379 -13.126 -13.373 1.00 77.25 125 ASN A N 1
ATOM 910 C CA . ASN A 1 125 ? 13.310 -13.475 -12.424 1.00 77.25 125 ASN A CA 1
ATOM 911 C C . ASN A 1 125 ? 12.490 -12.277 -11.889 1.00 77.25 125 ASN A C 1
ATOM 913 O O . ASN A 1 125 ? 12.308 -12.122 -10.684 1.00 77.25 125 ASN A O 1
ATOM 917 N N . GLY A 1 126 ? 12.006 -11.412 -12.788 1.00 73.12 126 GLY A N 1
ATOM 918 C CA . GLY A 1 126 ? 11.210 -10.225 -12.436 1.00 73.12 126 GLY A CA 1
ATOM 919 C C . GLY A 1 126 ? 12.035 -8.992 -12.045 1.00 73.12 126 GLY A C 1
ATOM 920 O O . GLY A 1 126 ? 11.493 -7.890 -11.947 1.00 73.12 126 GLY A O 1
ATOM 921 N N . ILE A 1 127 ? 13.352 -9.127 -11.890 1.00 80.69 127 ILE A N 1
ATOM 922 C CA . ILE A 1 127 ? 14.264 -8.007 -11.660 1.00 80.69 127 ILE A CA 1
ATOM 923 C C . ILE A 1 127 ? 14.747 -7.468 -13.003 1.00 80.69 127 ILE A C 1
ATOM 925 O O . ILE A 1 127 ? 15.294 -8.202 -13.822 1.00 80.69 127 ILE A O 1
ATOM 929 N N . VAL A 1 128 ? 14.585 -6.164 -13.208 1.00 83.88 128 VAL A N 1
ATOM 930 C CA . VAL A 1 128 ? 15.156 -5.424 -14.335 1.00 83.88 128 VAL A CA 1
ATOM 931 C C . VAL A 1 128 ? 16.191 -4.450 -13.807 1.00 83.88 128 VAL A C 1
ATOM 933 O O . VAL A 1 128 ? 15.904 -3.648 -12.913 1.00 83.88 128 VAL A O 1
ATOM 936 N N . LEU A 1 129 ? 17.388 -4.500 -14.379 1.00 86.25 129 LEU A N 1
ATOM 937 C CA . LEU A 1 129 ? 18.495 -3.644 -13.993 1.00 86.25 129 LEU A CA 1
ATOM 938 C C . LEU A 1 129 ? 19.115 -2.970 -15.216 1.00 86.25 129 LEU A C 1
ATOM 940 O O . LEU A 1 129 ? 19.468 -3.628 -16.192 1.00 86.25 129 LEU A O 1
ATOM 944 N N . TRP A 1 130 ? 19.287 -1.651 -15.134 1.00 89.44 130 TRP A N 1
ATOM 945 C CA . TRP A 1 130 ? 19.955 -0.834 -16.144 1.00 89.44 130 TRP A CA 1
ATOM 946 C C . TRP A 1 130 ? 21.219 -0.190 -15.588 1.00 89.44 130 TRP A C 1
ATOM 948 O O . TRP A 1 130 ? 21.183 0.455 -14.535 1.00 89.44 130 TRP A O 1
ATOM 958 N N . ASN A 1 131 ? 22.313 -0.258 -16.348 1.00 88.88 131 ASN A N 1
ATOM 959 C CA . ASN A 1 131 ? 23.478 0.591 -16.116 1.00 88.88 131 ASN A CA 1
ATOM 960 C C . ASN A 1 131 ? 23.185 2.024 -16.593 1.00 88.88 131 ASN A C 1
ATOM 962 O O . ASN A 1 131 ? 23.463 2.397 -17.734 1.00 88.88 131 ASN A O 1
ATOM 966 N N . ALA A 1 132 ? 22.619 2.842 -15.709 1.00 88.62 132 ALA A N 1
ATOM 967 C CA . ALA A 1 132 ? 22.266 4.223 -16.019 1.00 88.62 132 ALA A CA 1
ATOM 968 C C . ALA A 1 132 ? 23.488 5.092 -16.355 1.00 88.62 132 ALA A C 1
ATOM 970 O O . ALA A 1 132 ? 23.351 6.046 -17.118 1.00 88.62 132 ALA A O 1
ATOM 971 N N . THR A 1 133 ? 24.682 4.769 -15.838 1.00 88.25 133 THR A N 1
ATOM 972 C CA . THR A 1 133 ? 25.923 5.460 -16.236 1.00 88.25 133 THR A CA 1
ATOM 973 C C . THR A 1 133 ? 26.197 5.290 -17.726 1.00 88.25 133 THR A C 1
ATOM 975 O O . THR A 1 133 ? 26.534 6.269 -18.390 1.00 88.25 133 THR A O 1
ATOM 978 N N . TRP A 1 134 ? 26.013 4.081 -18.263 1.00 89.31 134 TRP A N 1
ATOM 979 C CA . TRP A 1 134 ? 26.216 3.810 -19.688 1.00 89.31 134 TRP A CA 1
ATOM 980 C C . TRP A 1 134 ? 25.190 4.524 -20.569 1.00 89.31 134 TRP A C 1
ATOM 982 O O . TRP A 1 134 ? 25.550 5.194 -21.536 1.00 89.31 134 TRP A O 1
ATOM 992 N N . TYR A 1 135 ? 23.910 4.427 -20.205 1.00 89.50 135 TYR A N 1
ATOM 993 C CA . TYR A 1 135 ? 22.825 5.044 -20.968 1.00 89.50 135 TYR A CA 1
ATOM 994 C C . TYR A 1 135 ? 22.870 6.575 -20.975 1.00 89.50 135 TYR A C 1
ATOM 996 O O . TYR A 1 135 ? 22.228 7.207 -21.817 1.00 89.50 135 TYR A O 1
ATOM 1004 N N . GLY A 1 136 ? 23.613 7.196 -20.059 1.00 90.38 136 GLY A N 1
ATOM 1005 C CA . GLY A 1 136 ? 23.640 8.644 -19.939 1.00 90.38 136 GLY A CA 1
ATOM 1006 C C . GLY A 1 136 ? 22.274 9.192 -19.529 1.00 90.38 136 GLY A C 1
ATOM 1007 O O . GLY A 1 136 ? 21.512 8.550 -18.809 1.00 90.38 136 GLY A O 1
ATOM 1008 N N . THR A 1 137 ? 21.963 10.414 -19.966 1.00 92.81 137 THR A N 1
ATOM 1009 C CA . THR A 1 137 ? 20.670 11.017 -19.624 1.00 92.81 137 THR A CA 1
ATOM 1010 C C . THR A 1 137 ? 19.542 10.322 -20.376 1.00 92.81 137 THR A C 1
ATOM 1012 O O . THR A 1 137 ? 19.539 10.310 -21.604 1.00 92.81 137 THR A O 1
ATOM 1015 N N . GLN A 1 138 ? 18.584 9.782 -19.627 1.00 93.81 138 GLN A N 1
ATOM 1016 C CA . GLN A 1 138 ? 17.393 9.120 -20.145 1.00 93.81 138 GLN A CA 1
ATOM 1017 C C . GLN A 1 138 ? 16.140 9.890 -19.740 1.00 93.81 138 GLN A C 1
ATOM 1019 O O . GLN A 1 138 ? 16.037 10.385 -18.615 1.00 93.81 138 GLN A O 1
ATOM 1024 N N . ASP A 1 139 ? 15.169 9.962 -20.649 1.00 92.50 139 ASP A N 1
ATOM 1025 C CA . ASP A 1 139 ? 13.862 10.540 -20.338 1.00 92.50 139 ASP A CA 1
ATOM 1026 C C . ASP A 1 139 ? 13.088 9.643 -19.366 1.00 92.50 139 ASP A C 1
ATOM 1028 O O . ASP A 1 139 ? 12.455 10.146 -18.436 1.00 92.50 139 ASP A O 1
ATOM 1032 N N . ASP A 1 140 ? 13.148 8.323 -19.565 1.00 93.38 140 ASP A N 1
ATOM 1033 C CA . ASP A 1 140 ? 12.453 7.336 -18.743 1.00 93.38 140 ASP A CA 1
ATOM 1034 C C . ASP A 1 140 ? 13.097 5.944 -18.837 1.00 93.38 140 ASP A C 1
ATOM 1036 O O . ASP A 1 140 ? 13.787 5.631 -19.808 1.00 93.38 140 ASP A O 1
ATOM 1040 N N . TYR A 1 141 ? 12.814 5.113 -17.837 1.00 92.44 141 TYR A N 1
ATOM 1041 C CA . TYR A 1 141 ? 13.017 3.670 -17.859 1.00 92.44 141 TYR A CA 1
ATOM 1042 C C . TYR A 1 141 ? 11.639 3.014 -17.786 1.00 92.44 141 TYR A C 1
ATOM 1044 O O . TYR A 1 141 ? 10.891 3.228 -16.831 1.00 92.44 141 TYR A O 1
ATOM 1052 N N . VAL A 1 142 ? 11.283 2.244 -18.810 1.00 93.69 142 VAL A N 1
ATOM 1053 C CA . VAL A 1 142 ? 9.946 1.669 -18.975 1.00 93.69 142 VAL A CA 1
ATOM 1054 C C . VAL A 1 142 ? 10.043 0.157 -19.043 1.00 93.69 142 VAL A C 1
ATOM 1056 O O . VAL A 1 142 ? 10.818 -0.386 -19.827 1.00 93.69 142 VAL A O 1
ATOM 1059 N N . ILE A 1 143 ? 9.215 -0.523 -18.259 1.00 91.81 143 ILE A N 1
ATOM 1060 C CA . ILE A 1 143 ? 9.016 -1.974 -18.342 1.00 91.81 143 ILE A CA 1
ATOM 1061 C C . ILE A 1 143 ? 7.651 -2.205 -18.953 1.00 91.81 143 ILE A C 1
ATOM 1063 O O . ILE A 1 143 ? 6.685 -1.596 -18.510 1.00 91.81 143 ILE A O 1
ATOM 1067 N N . SER A 1 144 ? 7.563 -3.056 -19.964 1.00 91.12 144 SER A N 1
ATOM 1068 C CA . SER A 1 144 ? 6.301 -3.499 -20.552 1.00 91.12 144 SER A CA 1
ATOM 1069 C C . SER A 1 144 ? 6.067 -4.964 -20.212 1.00 91.12 144 SER A C 1
ATOM 1071 O O . SER A 1 144 ? 7.013 -5.753 -20.161 1.00 91.12 144 SER A O 1
ATOM 1073 N N . PHE A 1 145 ? 4.814 -5.314 -19.975 1.00 89.06 145 PHE A N 1
ATOM 1074 C CA . PHE A 1 145 ? 4.356 -6.651 -19.606 1.00 89.06 145 PHE A CA 1
ATOM 1075 C C . PHE A 1 145 ? 2.975 -6.904 -20.219 1.00 89.06 145 PHE A C 1
ATOM 1077 O O . PHE A 1 145 ? 2.362 -5.993 -20.782 1.00 89.06 145 PHE A O 1
ATOM 1084 N N . GLN A 1 146 ? 2.488 -8.143 -20.166 1.00 79.31 146 GLN A N 1
ATOM 1085 C CA . GLN A 1 146 ? 1.121 -8.437 -20.606 1.00 79.31 146 GLN A CA 1
ATOM 1086 C C . GLN A 1 146 ? 0.100 -7.789 -19.650 1.00 79.31 146 GLN A C 1
ATOM 1088 O O . GLN A 1 146 ? 0.292 -7.787 -18.433 1.00 79.31 146 GLN A O 1
ATOM 1093 N N . SER A 1 147 ? -0.980 -7.217 -20.197 1.00 67.69 147 SER A N 1
ATOM 1094 C CA . SER A 1 147 ? -2.148 -6.812 -19.401 1.00 67.69 147 SER A CA 1
ATOM 1095 C C . SER A 1 147 ? -2.817 -8.051 -18.808 1.00 67.69 147 SER A C 1
ATOM 1097 O O . SER A 1 147 ? -2.788 -9.083 -19.458 1.00 67.69 147 SER A O 1
ATOM 1099 N N . ASP A 1 148 ? -3.461 -7.908 -17.638 1.00 69.00 148 ASP A N 1
ATOM 1100 C CA . ASP A 1 148 ? -4.173 -8.937 -16.839 1.00 69.00 148 ASP A CA 1
ATOM 1101 C C . ASP A 1 148 ? -3.416 -9.658 -15.704 1.00 69.00 148 ASP A C 1
ATOM 1103 O O . ASP A 1 148 ? -4.056 -10.304 -14.866 1.00 69.00 148 ASP A O 1
ATOM 1107 N N . GLU A 1 149 ? -2.101 -9.468 -15.594 1.00 71.06 149 GLU A N 1
ATOM 1108 C CA . GLU A 1 149 ? -1.270 -10.165 -14.595 1.00 71.06 149 GLU A CA 1
ATOM 1109 C C . GLU A 1 149 ? -1.393 -9.587 -13.178 1.00 71.06 149 GLU A C 1
ATOM 1111 O O . GLU A 1 149 ? -1.069 -10.240 -12.178 1.00 71.06 149 GLU A O 1
ATOM 1116 N N . PHE A 1 150 ? -1.875 -8.349 -13.081 1.00 82.69 150 PHE A N 1
ATOM 1117 C CA . PHE A 1 150 ? -2.072 -7.636 -11.827 1.00 82.69 150 PHE A CA 1
ATOM 1118 C C . PHE A 1 150 ? -3.531 -7.705 -11.373 1.00 82.69 150 PHE A C 1
ATOM 1120 O O . PHE A 1 150 ? -4.447 -7.712 -12.202 1.00 82.69 150 PHE A O 1
ATOM 1127 N N . PRO A 1 151 ? -3.777 -7.707 -10.050 1.00 84.88 151 PRO A N 1
ATOM 1128 C CA . PRO A 1 151 ? -5.135 -7.638 -9.545 1.00 84.88 151 PRO A CA 1
ATOM 1129 C C . PRO A 1 151 ? -5.795 -6.299 -9.914 1.00 84.88 151 PRO A C 1
ATOM 1131 O O . PRO A 1 151 ? -5.100 -5.309 -10.191 1.00 84.88 151 PRO A O 1
ATOM 1134 N N . PRO A 1 152 ? -7.136 -6.235 -9.862 1.00 88.81 152 PRO A N 1
ATOM 1135 C CA . PRO A 1 152 ? -7.885 -4.987 -9.929 1.00 88.81 152 PRO A CA 1
ATOM 1136 C C . PRO A 1 152 ? -7.330 -3.945 -8.960 1.00 88.81 152 PRO A C 1
ATOM 1138 O O . PRO A 1 152 ? -6.752 -4.277 -7.919 1.00 88.81 152 PRO A O 1
ATOM 1141 N N . LEU A 1 153 ? -7.496 -2.667 -9.296 1.00 89.81 153 LEU A N 1
ATOM 1142 C CA . LEU A 1 153 ? -7.134 -1.605 -8.371 1.00 89.81 153 LEU A CA 1
ATOM 1143 C C . LEU A 1 153 ? -8.092 -1.647 -7.177 1.00 89.81 153 LEU A C 1
ATOM 1145 O O . LEU A 1 153 ? -9.291 -1.453 -7.334 1.00 89.81 153 LEU A O 1
ATOM 1149 N N . VAL A 1 154 ? -7.556 -1.884 -5.981 1.00 89.44 154 VAL A N 1
ATOM 1150 C CA . VAL A 1 154 ? -8.336 -1.891 -4.738 1.00 89.44 154 VAL A CA 1
ATOM 1151 C C . VAL A 1 154 ? -7.803 -0.821 -3.803 1.00 89.44 154 VAL A C 1
ATOM 1153 O O . VAL A 1 154 ? -6.610 -0.816 -3.472 1.00 89.44 154 VAL A O 1
ATOM 1156 N N . THR A 1 155 ? -8.693 0.061 -3.356 1.00 91.19 155 THR A N 1
ATOM 1157 C CA . THR A 1 155 ? -8.390 1.124 -2.396 1.00 91.19 155 THR A CA 1
ATOM 1158 C C . THR A 1 155 ? -8.968 0.777 -1.030 1.00 91.19 155 THR A C 1
ATOM 1160 O O . THR A 1 155 ? -10.029 0.165 -0.914 1.00 91.19 155 THR A O 1
ATOM 1163 N N . VAL A 1 156 ? -8.241 1.146 0.026 1.00 91.50 156 VAL A N 1
ATOM 1164 C CA . VAL A 1 156 ? -8.673 0.969 1.416 1.00 91.50 156 VAL A CA 1
ATOM 1165 C C . VAL A 1 156 ? -8.458 2.285 2.140 1.00 91.50 156 VAL A C 1
ATOM 1167 O O . VAL A 1 156 ? -7.367 2.849 2.098 1.00 91.50 156 VAL A O 1
ATOM 1170 N N . SER A 1 157 ? -9.491 2.774 2.815 1.00 92.81 157 SER A N 1
ATOM 1171 C CA . SER A 1 157 ? -9.434 4.014 3.585 1.00 92.81 157 SER A CA 1
ATOM 1172 C C . SER A 1 157 ? -10.051 3.822 4.961 1.00 92.81 157 SER A C 1
ATOM 1174 O O . SER A 1 157 ? -11.002 3.058 5.123 1.00 92.81 157 SER A O 1
ATOM 1176 N N . ARG A 1 158 ? -9.507 4.527 5.954 1.00 94.88 158 ARG A N 1
ATOM 1177 C CA . ARG A 1 158 ? -10.064 4.611 7.303 1.00 94.88 158 ARG A CA 1
ATOM 1178 C C . ARG A 1 158 ? -10.317 6.068 7.652 1.00 94.88 158 ARG A C 1
ATOM 1180 O O . ARG A 1 158 ? -9.468 6.924 7.420 1.00 94.88 158 ARG A O 1
ATOM 1187 N N . THR A 1 159 ? -11.486 6.339 8.216 1.00 95.50 159 THR A N 1
ATOM 1188 C CA . THR A 1 159 ? -11.898 7.682 8.632 1.00 95.50 159 THR A CA 1
ATOM 1189 C C . THR A 1 159 ? -12.430 7.673 10.055 1.00 95.50 159 THR A C 1
ATOM 1191 O O . THR A 1 159 ? -13.042 6.693 10.487 1.00 95.50 159 THR A O 1
ATOM 1194 N N . PHE A 1 160 ? -12.247 8.797 10.741 1.00 96.56 160 PHE A N 1
ATOM 1195 C CA . PHE A 1 160 ? -12.645 9.014 12.126 1.00 96.56 160 PHE A CA 1
ATOM 1196 C C . PHE A 1 160 ? -13.662 10.151 12.194 1.00 96.56 160 PHE A C 1
ATOM 1198 O O . PHE A 1 160 ? -13.449 11.209 11.604 1.00 96.56 160 PHE A O 1
ATOM 1205 N N . SER A 1 161 ? -14.765 9.938 12.906 1.00 94.62 161 SER A N 1
ATOM 1206 C CA . SER A 1 161 ? -15.774 10.970 13.136 1.00 94.62 161 SER A CA 1
ATOM 1207 C C . SER A 1 161 ? -16.283 10.910 14.580 1.00 94.62 161 SER A C 1
ATOM 1209 O O . SER A 1 161 ? -16.903 9.912 14.959 1.00 94.62 161 SER A O 1
ATOM 1211 N N . PRO A 1 162 ? -16.075 11.957 15.399 1.00 94.25 162 PRO A N 1
ATOM 1212 C CA . PRO A 1 162 ? -15.312 13.185 15.113 1.00 94.25 162 PRO A CA 1
ATOM 1213 C C . PRO A 1 162 ? -13.795 12.942 14.939 1.00 94.25 162 PRO A C 1
ATOM 1215 O O . PRO A 1 162 ? -13.308 11.850 15.201 1.00 94.25 162 PRO A O 1
ATOM 1218 N N . GLU A 1 163 ? -13.033 13.956 14.507 1.00 86.12 163 GLU A N 1
ATOM 1219 C CA . GLU A 1 163 ? -11.562 13.864 14.346 1.00 86.12 163 GLU A CA 1
ATOM 1220 C C . GLU A 1 163 ? -10.791 13.863 15.682 1.00 86.12 163 GLU A C 1
ATOM 1222 O O . GLU A 1 163 ? -9.621 13.488 15.737 1.00 86.12 163 GLU A O 1
ATOM 1227 N N . SER A 1 164 ? -11.434 14.301 16.766 1.00 85.19 164 SER A N 1
ATOM 1228 C CA . SER A 1 164 ? -10.915 14.226 18.134 1.00 85.19 164 SER A CA 1
ATOM 1229 C C . SER A 1 164 ? -12.071 14.145 19.129 1.00 85.19 164 SER A C 1
ATOM 1231 O O . SER A 1 164 ? -13.212 14.478 18.806 1.00 85.19 164 SER A O 1
ATOM 1233 N N . THR A 1 165 ? -11.785 13.690 20.346 1.00 91.38 165 THR A N 1
ATOM 1234 C CA . THR A 1 165 ? -12.777 13.594 21.428 1.00 91.38 165 THR A CA 1
ATOM 1235 C C . THR A 1 165 ? -12.155 13.945 22.776 1.00 91.38 165 THR A C 1
ATOM 1237 O O . THR A 1 165 ? -10.935 14.029 22.898 1.00 91.38 165 THR A O 1
ATOM 1240 N N . SER A 1 166 ? -12.991 14.123 23.795 1.00 89.38 166 SER A N 1
ATOM 1241 C CA . SER A 1 166 ? -12.578 14.216 25.193 1.00 89.38 166 SER A CA 1
ATOM 1242 C C . SER A 1 166 ? -12.607 12.867 25.911 1.00 89.38 166 SER A C 1
ATOM 1244 O O . SER A 1 166 ? -13.204 11.915 25.393 1.00 89.38 166 SER A O 1
ATOM 1246 N N . PRO A 1 167 ? -11.946 12.748 27.081 1.00 90.94 167 PRO A N 1
ATOM 1247 C CA . PRO A 1 167 ? -12.029 11.547 27.907 1.00 90.94 167 PRO A CA 1
ATOM 1248 C C . PRO A 1 167 ? -13.482 11.197 28.247 1.00 90.94 167 PRO A C 1
ATOM 1250 O O . PRO A 1 167 ? -14.293 12.068 28.551 1.00 90.94 167 PRO A O 1
ATOM 1253 N N . GLY A 1 168 ? -13.816 9.915 28.161 1.00 91.69 168 GLY A N 1
ATOM 1254 C CA . GLY A 1 168 ? -15.180 9.388 28.229 1.00 91.69 168 GLY A CA 1
ATOM 1255 C C . GLY A 1 168 ? -15.961 9.489 26.912 1.00 91.69 168 GLY A C 1
ATOM 1256 O O . GLY A 1 168 ? -16.983 8.821 26.764 1.00 91.69 168 GLY A O 1
ATOM 1257 N N . GLY A 1 169 ? -15.488 10.282 25.949 1.00 91.50 169 GLY A N 1
ATOM 1258 C CA . GLY A 1 169 ? -16.092 10.409 24.630 1.00 91.50 169 GLY A CA 1
ATOM 1259 C C . GLY A 1 169 ? -15.695 9.285 23.671 1.00 91.50 169 GLY A C 1
ATOM 1260 O O . GLY A 1 169 ? -14.821 8.455 23.947 1.00 91.50 169 GLY A O 1
ATOM 1261 N N . SER A 1 170 ? -16.373 9.253 22.526 1.00 95.50 170 SER A N 1
ATOM 1262 C CA . SER A 1 170 ? -16.269 8.171 21.551 1.00 95.50 170 SER A CA 1
ATOM 1263 C C . SER A 1 170 ? -16.048 8.678 20.136 1.00 95.50 170 SER A C 1
ATOM 1265 O O . SER A 1 170 ? -16.585 9.717 19.754 1.00 95.50 170 SER A O 1
ATOM 1267 N N . VAL A 1 171 ? -15.340 7.888 19.338 1.00 97.38 171 VAL A N 1
ATOM 1268 C CA . VAL A 1 171 ? -15.167 8.092 17.901 1.00 97.38 171 VAL A CA 1
ATOM 1269 C C . VAL A 1 171 ? -15.830 6.967 17.126 1.00 97.38 171 VAL A C 1
ATOM 1271 O O . VAL A 1 171 ? -15.695 5.799 17.490 1.00 97.38 171 VAL A O 1
ATOM 1274 N N . GLN A 1 172 ? -16.526 7.310 16.047 1.00 98.12 172 GLN A N 1
ATOM 1275 C CA . GLN A 1 172 ? -16.922 6.349 15.031 1.00 98.12 172 GLN A CA 1
ATOM 1276 C C . GLN A 1 172 ? -15.772 6.174 14.043 1.00 98.12 172 GLN A C 1
ATOM 1278 O O . GLN A 1 172 ? -15.324 7.137 13.418 1.00 98.12 172 GLN A O 1
ATOM 1283 N N . VAL A 1 173 ? -15.327 4.936 13.887 1.00 98.19 173 VAL A N 1
ATOM 1284 C CA . VAL A 1 173 ? -14.344 4.534 12.890 1.00 98.19 173 VAL A CA 1
ATOM 1285 C C . VAL A 1 173 ? -15.072 3.854 11.744 1.00 98.19 173 VAL A C 1
ATOM 1287 O O . VAL A 1 173 ? -15.912 2.978 11.956 1.00 98.19 173 VAL A O 1
ATOM 1290 N N . THR A 1 174 ? -14.751 4.276 10.527 1.00 98.06 174 THR A N 1
ATOM 1291 C CA . THR A 1 174 ? -15.294 3.700 9.297 1.00 98.06 174 THR A CA 1
ATOM 1292 C C . THR A 1 174 ? -14.140 3.276 8.406 1.00 98.06 174 THR A C 1
ATOM 1294 O O . THR A 1 174 ? -13.313 4.116 8.051 1.00 98.06 174 THR A O 1
ATOM 1297 N N . VAL A 1 175 ? -14.085 1.993 8.047 1.00 97.88 175 VAL A N 1
ATOM 1298 C CA . VAL A 1 175 ? -13.110 1.456 7.086 1.00 97.88 175 VAL A CA 1
ATOM 1299 C C . VAL A 1 175 ? -13.851 1.070 5.822 1.00 97.88 175 VAL A C 1
ATOM 1301 O O . VAL A 1 175 ? -14.794 0.283 5.885 1.00 97.88 175 VAL A O 1
ATOM 1304 N N . THR A 1 176 ? -13.428 1.626 4.691 1.00 97.62 176 THR A N 1
ATOM 1305 C CA . THR A 1 176 ? -14.043 1.400 3.382 1.00 97.62 176 THR A CA 1
ATOM 1306 C C . THR A 1 176 ? -13.032 0.789 2.432 1.00 97.62 176 THR A C 1
ATOM 1308 O O . THR A 1 176 ? -11.923 1.304 2.283 1.00 97.62 176 THR A O 1
ATOM 1311 N N . VAL A 1 177 ? -13.444 -0.295 1.784 1.00 97.38 177 VAL A N 1
ATOM 1312 C CA . VAL A 1 177 ? -12.730 -0.953 0.692 1.00 97.38 177 VAL A CA 1
ATOM 1313 C C . VAL A 1 177 ? -13.516 -0.728 -0.583 1.00 97.38 177 VAL A C 1
ATOM 1315 O O . VAL A 1 177 ? -14.715 -0.998 -0.589 1.00 97.38 177 VAL A O 1
ATOM 1318 N N . THR A 1 178 ? -12.856 -0.282 -1.645 1.00 96.56 178 THR A N 1
ATOM 1319 C CA . THR A 1 178 ? -13.478 -0.092 -2.961 1.00 96.56 178 THR A CA 1
ATOM 1320 C C . THR A 1 178 ? -12.693 -0.842 -4.022 1.00 96.56 178 THR A C 1
ATOM 1322 O O . THR A 1 178 ? -11.463 -0.748 -4.079 1.00 96.56 178 THR A O 1
ATOM 1325 N N . ASN A 1 179 ? -13.406 -1.579 -4.873 1.00 96.38 179 ASN A N 1
ATOM 1326 C CA . ASN A 1 179 ? -12.847 -2.119 -6.104 1.00 96.38 179 ASN A CA 1
ATOM 1327 C C . ASN A 1 179 ? -12.935 -1.047 -7.200 1.00 96.38 179 ASN A C 1
ATOM 1329 O O . ASN A 1 179 ? -13.980 -0.852 -7.808 1.00 96.38 179 ASN A O 1
ATOM 1333 N N . GLU A 1 180 ? -11.837 -0.341 -7.440 1.00 93.12 180 GLU A N 1
ATOM 1334 C CA . GLU A 1 180 ? -11.706 0.685 -8.484 1.00 93.12 180 GLU A CA 1
ATOM 1335 C C . GLU A 1 180 ? -11.328 0.081 -9.850 1.00 93.12 180 GLU A C 1
ATOM 1337 O O . GLU A 1 180 ? -11.140 0.806 -10.826 1.00 93.12 180 GLU A O 1
ATOM 1342 N N . GLY A 1 181 ? -11.142 -1.240 -9.927 1.00 89.31 181 GLY A N 1
ATOM 1343 C CA . GLY A 1 181 ? -10.812 -1.930 -11.166 1.00 89.31 181 GLY A CA 1
ATOM 1344 C C . GLY A 1 181 ? -12.035 -2.297 -12.006 1.00 89.31 181 GLY A C 1
ATOM 1345 O O . GLY A 1 181 ? -13.186 -2.104 -11.623 1.00 89.31 181 GLY A O 1
ATOM 1346 N N . GLU A 1 182 ? -11.763 -2.871 -13.178 1.00 89.94 182 GLU A N 1
ATOM 1347 C CA . GLU A 1 182 ? -12.792 -3.233 -14.164 1.00 89.94 182 GLU A CA 1
ATOM 1348 C C . GLU A 1 182 ? -13.305 -4.677 -14.023 1.00 89.94 182 GLU A C 1
ATOM 1350 O O . GLU A 1 182 ? -14.245 -5.076 -14.711 1.00 89.94 182 GLU A O 1
ATOM 1355 N N . THR A 1 183 ? -12.714 -5.472 -13.127 1.00 91.94 183 THR A N 1
ATOM 1356 C CA . THR A 1 183 ? -13.093 -6.869 -12.876 1.00 91.94 183 THR A CA 1
ATOM 1357 C C . THR A 1 183 ? -13.388 -7.100 -11.398 1.00 91.94 183 THR A C 1
ATOM 1359 O O . THR A 1 183 ? -12.887 -6.383 -10.534 1.00 91.94 183 THR A O 1
ATOM 1362 N N . ALA A 1 184 ? -14.249 -8.076 -11.102 1.00 95.44 184 ALA A N 1
ATOM 1363 C CA . ALA A 1 184 ? -14.644 -8.391 -9.733 1.00 95.44 184 ALA A CA 1
ATOM 1364 C C . ALA A 1 184 ? -13.492 -9.019 -8.928 1.00 95.44 184 ALA A C 1
ATOM 1366 O O . ALA A 1 184 ? -12.633 -9.708 -9.485 1.00 95.44 184 ALA A O 1
ATOM 1367 N N . ILE A 1 185 ? -13.517 -8.794 -7.616 1.00 96.50 185 ILE A N 1
ATOM 1368 C CA . ILE A 1 185 ? -12.664 -9.463 -6.627 1.00 96.50 185 ILE A CA 1
ATOM 1369 C C . ILE A 1 185 ? -13.540 -10.272 -5.677 1.00 96.50 185 ILE A C 1
ATOM 1371 O O . ILE A 1 185 ? -14.651 -9.853 -5.353 1.00 96.50 185 ILE A O 1
ATOM 1375 N N . ASP A 1 186 ? -13.034 -11.401 -5.200 1.00 97.94 186 ASP A N 1
ATOM 1376 C CA . ASP A 1 186 ? -13.804 -12.340 -4.387 1.00 97.94 186 ASP A CA 1
ATOM 1377 C C . ASP A 1 186 ? -13.241 -12.459 -2.969 1.00 97.94 186 ASP A C 1
ATOM 1379 O O . ASP A 1 186 ? -12.117 -12.042 -2.689 1.00 97.94 186 ASP A O 1
ATOM 1383 N N . ASN A 1 187 ? -14.039 -13.024 -2.061 1.00 97.44 187 ASN A N 1
ATOM 1384 C CA . ASN A 1 187 ? -13.652 -13.330 -0.681 1.00 97.44 187 ASN A CA 1
ATOM 1385 C C . ASN A 1 187 ? -12.980 -12.144 0.044 1.00 97.44 187 ASN A C 1
ATOM 1387 O O . ASN A 1 187 ? -11.917 -12.276 0.649 1.00 97.44 18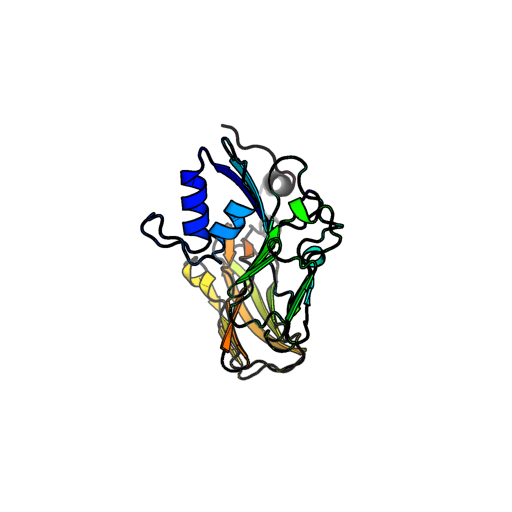7 ASN A O 1
ATOM 1391 N N . VAL A 1 188 ? -13.593 -10.960 -0.046 1.00 98.06 188 VAL A N 1
ATOM 1392 C CA . VAL A 1 188 ? -13.041 -9.724 0.518 1.00 98.06 188 VAL A CA 1
ATOM 1393 C C . VAL A 1 188 ? -13.230 -9.735 2.030 1.00 98.06 188 VAL A C 1
ATOM 1395 O O . VAL A 1 188 ? -14.344 -9.581 2.530 1.00 98.06 188 VAL A O 1
ATOM 1398 N N . GLN A 1 189 ? -12.145 -9.895 2.775 1.00 98.25 189 GLN A N 1
ATOM 1399 C CA . GLN A 1 189 ? -12.134 -9.865 4.231 1.00 98.25 189 GLN A CA 1
ATOM 1400 C C . GLN A 1 189 ? -11.523 -8.553 4.717 1.00 98.25 189 GLN A C 1
ATOM 1402 O O . GLN A 1 189 ? -10.409 -8.206 4.343 1.00 98.25 189 GLN A O 1
ATOM 1407 N N . ILE A 1 190 ? -12.243 -7.838 5.580 1.00 98.25 190 ILE A N 1
ATOM 1408 C CA . ILE A 1 190 ? -11.817 -6.573 6.191 1.00 98.25 190 ILE A CA 1
ATOM 1409 C C . ILE A 1 190 ? -11.624 -6.818 7.685 1.00 98.25 190 ILE A C 1
ATOM 1411 O O . ILE A 1 190 ? -12.518 -7.379 8.322 1.00 98.25 190 ILE A O 1
ATOM 1415 N N . VAL A 1 191 ? -10.490 -6.396 8.248 1.00 97.88 191 VAL A N 1
ATOM 1416 C CA . VAL A 1 191 ? -10.154 -6.538 9.674 1.00 97.88 191 VAL A CA 1
ATOM 1417 C C . VAL A 1 191 ? -9.506 -5.254 10.197 1.00 97.88 191 VAL A C 1
ATOM 1419 O O . VAL A 1 191 ? -8.493 -4.802 9.667 1.00 97.88 191 VAL A O 1
ATOM 1422 N N . ASP A 1 192 ? -10.078 -4.674 11.251 1.00 97.31 192 ASP A N 1
ATOM 1423 C CA . ASP A 1 192 ? -9.588 -3.470 11.936 1.00 97.31 192 ASP A CA 1
ATOM 1424 C C . ASP A 1 192 ? -9.868 -3.541 13.449 1.00 97.31 192 ASP A C 1
ATOM 1426 O O . ASP A 1 192 ? -10.629 -2.757 14.015 1.00 97.31 192 ASP A O 1
ATOM 1430 N N . ASP A 1 193 ? -9.300 -4.544 14.115 1.00 95.06 193 ASP A N 1
ATOM 1431 C CA . ASP A 1 193 ? -9.465 -4.813 15.550 1.00 95.06 193 ASP A CA 1
ATOM 1432 C C . ASP A 1 193 ? -8.199 -4.559 16.386 1.00 95.06 193 ASP A C 1
ATOM 1434 O O . ASP A 1 193 ? -8.283 -4.459 17.612 1.00 95.06 193 ASP A O 1
ATOM 1438 N N . GLY A 1 194 ? -7.046 -4.358 15.741 1.00 93.00 194 GLY A N 1
ATOM 1439 C CA . GLY A 1 194 ? -5.741 -4.298 16.409 1.00 93.00 194 GLY A CA 1
ATOM 1440 C C . GLY A 1 194 ? -5.577 -3.191 17.458 1.00 93.00 194 GLY A C 1
ATOM 1441 O O . GLY A 1 194 ? -4.689 -3.276 18.304 1.00 93.00 194 GLY A O 1
ATOM 1442 N N . ILE A 1 195 ? -6.422 -2.152 17.464 1.00 93.75 195 ILE A N 1
ATOM 1443 C CA . ILE A 1 195 ? -6.380 -1.147 18.539 1.00 93.75 195 ILE A CA 1
ATOM 1444 C C . ILE A 1 195 ? -6.722 -1.758 19.911 1.00 93.75 195 ILE A C 1
ATOM 1446 O O . ILE A 1 195 ? -6.157 -1.340 20.926 1.00 93.75 195 ILE A O 1
ATOM 1450 N N . GLY A 1 196 ? -7.596 -2.771 19.946 1.00 92.56 196 GLY A N 1
ATOM 1451 C CA . GLY A 1 196 ? -7.987 -3.469 21.174 1.00 92.56 196 GLY A CA 1
ATOM 1452 C C . GLY A 1 196 ? -6.850 -4.270 21.809 1.00 92.56 196 GLY A C 1
ATOM 1453 O O . GLY A 1 196 ? -6.830 -4.430 23.028 1.00 92.56 196 GLY A O 1
ATOM 1454 N N . ASP A 1 197 ? -5.872 -4.701 21.010 1.00 91.12 197 ASP A N 1
ATOM 1455 C CA . ASP A 1 197 ? -4.702 -5.444 21.490 1.00 91.12 197 ASP A CA 1
ATOM 1456 C C . ASP A 1 197 ? -3.670 -4.535 22.172 1.00 91.12 197 ASP A C 1
ATOM 1458 O O . ASP A 1 197 ? -2.909 -4.977 23.034 1.00 91.12 197 ASP A O 1
ATOM 1462 N N . ILE A 1 198 ? -3.638 -3.253 21.793 1.00 91.06 198 ILE A N 1
ATOM 1463 C CA . ILE A 1 198 ? -2.660 -2.279 22.295 1.00 91.06 198 ILE A CA 1
ATOM 1464 C C . ILE A 1 198 ? -3.181 -1.564 23.541 1.00 91.06 198 ILE A C 1
ATOM 1466 O O . ILE A 1 198 ? -2.424 -1.326 24.485 1.00 91.06 198 ILE A O 1
ATOM 1470 N N . TYR A 1 199 ? -4.467 -1.206 23.560 1.00 92.81 199 TYR A N 1
ATOM 1471 C CA . TYR A 1 199 ? -5.042 -0.377 24.615 1.00 92.81 199 TYR A CA 1
ATOM 1472 C C . TYR A 1 199 ? -6.125 -1.132 25.379 1.00 92.81 199 TYR A C 1
ATOM 1474 O O . TYR A 1 199 ? -7.227 -1.344 24.894 1.00 92.81 199 TYR A O 1
ATOM 1482 N N . THR A 1 200 ? -5.851 -1.471 26.636 1.00 90.25 200 THR A N 1
ATOM 1483 C CA . THR A 1 200 ? -6.807 -2.198 27.491 1.00 90.25 200 THR A CA 1
ATOM 1484 C C . THR A 1 200 ? -7.855 -1.298 28.146 1.00 90.25 200 THR A C 1
ATOM 1486 O O . THR A 1 200 ? -8.838 -1.788 28.696 1.00 90.25 200 THR A O 1
ATOM 1489 N N . THR A 1 201 ? -7.657 0.023 28.110 1.00 91.62 201 THR A N 1
ATOM 1490 C CA . THR A 1 201 ? -8.544 1.006 28.749 1.00 91.62 201 THR A CA 1
ATOM 1491 C C . THR A 1 201 ? -9.602 1.575 27.809 1.00 91.62 201 THR A C 1
ATOM 1493 O O . THR A 1 201 ? -10.365 2.438 28.232 1.00 91.62 201 THR A O 1
ATOM 1496 N N . ILE A 1 202 ? -9.631 1.176 26.537 1.00 94.56 202 ILE A N 1
ATOM 1497 C CA . ILE A 1 202 ? -10.674 1.605 25.597 1.00 94.56 202 ILE A CA 1
ATOM 1498 C C . ILE A 1 202 ? -11.836 0.615 25.609 1.00 94.56 202 ILE A C 1
ATOM 1500 O O . ILE A 1 202 ? -11.723 -0.516 26.076 1.00 94.56 202 ILE A O 1
ATOM 1504 N N . THR A 1 203 ? -12.975 1.034 25.076 1.00 96.31 203 THR A N 1
ATOM 1505 C CA . THR A 1 203 ? -14.104 0.139 24.810 1.00 96.31 203 THR A CA 1
ATOM 1506 C C . THR A 1 203 ? -14.433 0.189 23.332 1.00 96.31 203 THR A C 1
ATOM 1508 O O . THR A 1 203 ? -14.559 1.276 22.777 1.00 96.31 203 THR A O 1
ATOM 1511 N N . ILE A 1 204 ? -14.579 -0.976 22.705 1.00 97.31 204 ILE A N 1
ATOM 1512 C CA . ILE A 1 204 ? -14.907 -1.107 21.285 1.00 97.31 204 ILE A CA 1
ATOM 1513 C C . ILE A 1 204 ? -16.299 -1.724 21.166 1.00 97.31 204 ILE A C 1
ATOM 1515 O O . ILE A 1 204 ? -16.626 -2.681 21.867 1.00 97.31 204 ILE A O 1
ATOM 1519 N N . SER A 1 205 ? -17.133 -1.171 20.290 1.00 97.12 205 SER A N 1
ATOM 1520 C CA . SER A 1 205 ? -18.469 -1.698 19.997 1.00 97.12 205 SER A CA 1
ATOM 1521 C C . SER A 1 205 ? -18.791 -1.568 18.512 1.00 97.12 205 SER A C 1
ATOM 1523 O O . SER A 1 205 ? -18.380 -0.603 17.880 1.00 97.12 205 SER A O 1
ATOM 1525 N N . GLY A 1 206 ? -19.531 -2.518 17.941 1.00 96.25 206 GLY A N 1
ATOM 1526 C CA . GLY A 1 206 ? -19.823 -2.552 16.504 1.00 96.25 206 GLY A CA 1
ATOM 1527 C C . GLY A 1 206 ? -19.002 -3.605 15.764 1.00 96.25 206 GLY A C 1
ATOM 1528 O O . GLY A 1 206 ? -18.582 -4.594 16.362 1.00 96.25 206 GLY A O 1
ATOM 1529 N N . THR A 1 207 ? -18.827 -3.416 14.456 1.00 97.50 207 THR A N 1
ATOM 1530 C CA . THR A 1 207 ? -18.213 -4.417 13.572 1.00 97.50 207 THR A CA 1
ATOM 1531 C C . THR A 1 207 ? -16.783 -4.010 13.242 1.00 97.50 207 THR A C 1
ATOM 1533 O O . THR A 1 207 ? -16.579 -3.041 12.517 1.00 97.50 207 THR A O 1
ATOM 1536 N N . THR A 1 208 ? -15.803 -4.748 13.763 1.00 97.19 208 THR A N 1
ATOM 1537 C CA . THR A 1 208 ? -14.369 -4.547 13.476 1.00 97.19 208 THR A CA 1
ATOM 1538 C C . THR A 1 208 ? -13.841 -5.489 12.398 1.00 97.19 208 THR A C 1
ATOM 1540 O O . THR A 1 208 ? -12.735 -5.300 11.906 1.00 97.19 208 THR A O 1
ATOM 1543 N N . SER A 1 209 ? -14.615 -6.503 12.007 1.00 97.44 209 SER A N 1
ATOM 1544 C CA . SER A 1 209 ? -14.268 -7.383 10.897 1.00 97.44 209 SER A CA 1
ATOM 1545 C C . SER A 1 209 ? -15.500 -7.875 10.151 1.00 97.44 209 SER A C 1
ATOM 1547 O O . SER A 1 209 ? -16.577 -8.036 10.726 1.00 97.44 209 SER A O 1
ATOM 1549 N N . THR A 1 210 ? -15.353 -8.089 8.847 1.00 97.94 210 THR A N 1
ATOM 1550 C CA . THR A 1 210 ? -16.404 -8.658 8.001 1.00 97.94 210 THR A CA 1
ATOM 1551 C C . THR A 1 210 ? -15.801 -9.403 6.818 1.00 97.94 210 THR A C 1
ATOM 1553 O O . THR A 1 210 ? -14.652 -9.165 6.444 1.00 97.94 210 THR A O 1
ATOM 1556 N N . THR A 1 211 ? -16.605 -10.263 6.201 1.00 98.06 211 THR A N 1
ATOM 1557 C CA . THR A 1 211 ? -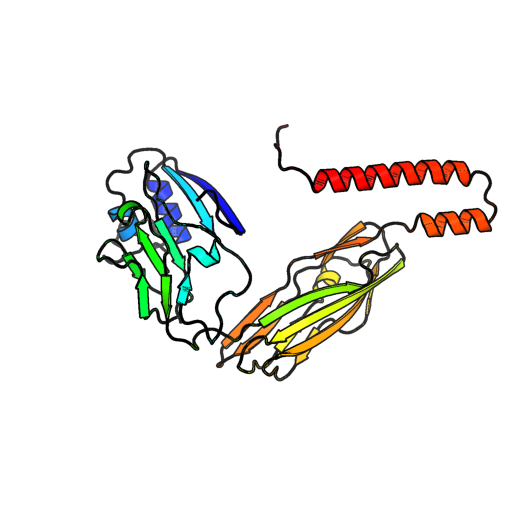16.282 -10.911 4.930 1.00 98.06 211 THR A CA 1
ATOM 1558 C C . THR A 1 211 ? -17.416 -10.662 3.949 1.00 98.06 211 THR A C 1
ATOM 1560 O O . THR A 1 211 ? -18.583 -10.915 4.255 1.00 98.06 211 THR A O 1
ATOM 1563 N N . VAL A 1 212 ? -17.067 -10.178 2.763 1.00 97.62 212 VAL A N 1
ATOM 1564 C CA . VAL A 1 212 ? -17.983 -9.950 1.649 1.00 97.62 212 VAL A CA 1
ATOM 1565 C C . VAL A 1 212 ? -17.653 -10.957 0.545 1.00 97.62 212 VAL A C 1
ATOM 1567 O O . VAL A 1 212 ? -16.488 -11.069 0.166 1.00 97.62 212 VAL A O 1
ATOM 1570 N N . PRO A 1 213 ? -18.642 -11.708 0.021 1.00 97.44 213 PRO A N 1
ATOM 1571 C CA . PRO A 1 213 ? -18.373 -12.758 -0.959 1.00 97.44 213 PRO A CA 1
ATOM 1572 C C . PRO A 1 213 ? -17.683 -12.262 -2.232 1.00 97.44 213 PRO A C 1
ATOM 1574 O O . PRO A 1 213 ? -16.830 -12.967 -2.757 1.00 97.44 213 PRO A O 1
ATOM 1577 N N . SER A 1 214 ? -18.060 -11.078 -2.719 1.00 97.38 214 SER A N 1
ATOM 1578 C CA . SER A 1 214 ? -17.505 -10.475 -3.930 1.00 97.38 214 SER A CA 1
ATOM 1579 C C . SER A 1 214 ? -17.750 -8.965 -3.938 1.00 97.38 214 SER A C 1
ATOM 1581 O O . SER A 1 214 ? -18.744 -8.506 -3.369 1.00 97.38 214 SER A O 1
ATOM 1583 N N . LEU A 1 215 ? -16.853 -8.212 -4.574 1.00 98.19 215 LEU A N 1
ATOM 1584 C CA . LEU A 1 215 ? -17.032 -6.804 -4.929 1.00 98.19 215 LEU A CA 1
ATOM 1585 C C . LEU A 1 215 ? -16.841 -6.642 -6.437 1.00 98.19 215 LEU A C 1
ATOM 1587 O O . LEU A 1 215 ? -15.747 -6.856 -6.970 1.00 98.19 215 LEU A O 1
ATOM 1591 N N . GLY A 1 216 ? -17.907 -6.240 -7.122 1.00 97.88 216 GLY A N 1
ATOM 1592 C CA . GLY A 1 216 ? -17.875 -5.883 -8.532 1.00 97.88 216 GLY A CA 1
ATOM 1593 C C . GLY A 1 216 ? -17.150 -4.557 -8.803 1.00 97.88 216 GLY A C 1
ATOM 1594 O O . GLY A 1 216 ? -16.761 -3.850 -7.871 1.00 97.88 216 GLY A O 1
ATOM 1595 N N . PRO A 1 217 ? -16.974 -4.198 -10.086 1.00 96.81 217 PRO A N 1
ATOM 1596 C CA . PRO A 1 217 ? -16.368 -2.927 -10.483 1.00 96.81 217 PRO A CA 1
ATOM 1597 C C . PRO A 1 217 ? -17.106 -1.720 -9.889 1.00 96.81 217 PRO A C 1
ATOM 1599 O O . PRO A 1 217 ? -18.317 -1.577 -10.065 1.00 96.81 217 PRO A O 1
ATOM 1602 N N . GLY A 1 218 ? -16.375 -0.847 -9.198 1.00 97.00 218 GLY A N 1
ATOM 1603 C CA . GLY A 1 218 ? -16.896 0.345 -8.524 1.00 97.00 218 GLY A CA 1
ATOM 1604 C C . GLY A 1 218 ? -17.682 0.073 -7.237 1.00 97.00 218 GLY A C 1
ATOM 1605 O O . GLY A 1 218 ? -18.208 1.016 -6.646 1.00 97.00 218 GLY A O 1
ATOM 1606 N N . GLU A 1 219 ? -17.800 -1.183 -6.796 1.00 98.25 219 GLU A N 1
ATOM 1607 C CA . GLU A 1 219 ? -18.491 -1.516 -5.550 1.00 98.25 219 GLU A CA 1
ATOM 1608 C C . GLU A 1 219 ? -17.583 -1.329 -4.329 1.00 98.25 219 GLU A C 1
ATOM 1610 O O . GLU A 1 219 ? -16.365 -1.537 -4.381 1.00 98.25 219 GLU A O 1
ATOM 1615 N N . SER A 1 220 ? -18.209 -0.979 -3.203 1.00 97.94 220 SER A N 1
ATOM 1616 C CA . SER A 1 220 ? -17.529 -0.789 -1.924 1.00 97.94 220 SER A CA 1
ATOM 1617 C C . SER A 1 220 ? -18.136 -1.645 -0.819 1.00 97.94 220 SER A C 1
ATOM 1619 O O . SER A 1 220 ? -19.349 -1.851 -0.756 1.00 97.94 220 SER A O 1
ATOM 1621 N N . ALA A 1 221 ? -17.286 -2.070 0.110 1.00 98.00 221 ALA A N 1
ATOM 1622 C CA . ALA A 1 221 ? -17.672 -2.654 1.385 1.00 98.00 221 ALA A CA 1
ATOM 1623 C C . ALA A 1 221 ? -17.159 -1.787 2.534 1.00 98.00 221 ALA A C 1
ATOM 1625 O O . ALA A 1 221 ? -16.046 -1.260 2.485 1.00 98.00 221 ALA A O 1
ATOM 1626 N N . THR A 1 222 ? -17.956 -1.683 3.596 1.00 97.75 222 THR A N 1
ATOM 1627 C CA . THR A 1 222 ? -17.634 -0.841 4.746 1.00 97.75 222 THR A CA 1
ATOM 1628 C C . THR A 1 222 ? -17.874 -1.589 6.049 1.00 97.75 222 THR A C 1
ATOM 1630 O O . THR A 1 222 ? -18.892 -2.266 6.208 1.00 97.75 222 THR A O 1
ATOM 1633 N N . ILE A 1 223 ? -16.958 -1.422 7.002 1.00 98.25 223 ILE A N 1
ATOM 1634 C CA . ILE A 1 223 ? -17.195 -1.733 8.415 1.00 98.25 223 ILE A CA 1
ATOM 1635 C C . ILE A 1 223 ? -17.259 -0.443 9.227 1.00 98.25 223 ILE A C 1
ATOM 1637 O O . ILE A 1 223 ? -16.575 0.539 8.926 1.00 98.25 223 ILE A O 1
ATOM 1641 N N . THR A 1 224 ? -18.080 -0.461 10.273 1.00 97.94 224 THR A N 1
ATOM 1642 C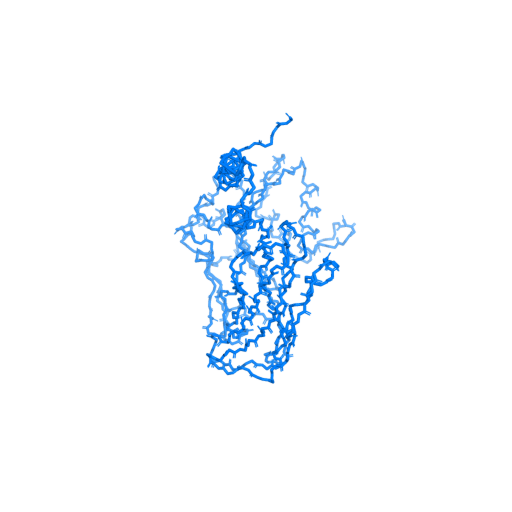 CA . THR A 1 224 ? -18.238 0.665 11.191 1.00 97.94 224 THR A CA 1
ATOM 1643 C C . THR A 1 224 ? -18.268 0.160 12.624 1.00 97.94 224 THR A C 1
ATOM 1645 O O . THR A 1 224 ? -19.043 -0.739 12.977 1.00 97.94 224 THR A O 1
ATOM 1648 N N . TYR A 1 225 ? -17.444 0.775 13.463 1.00 98.50 225 TYR A N 1
ATOM 1649 C CA . TYR A 1 225 ? -17.390 0.516 14.894 1.00 98.50 225 TYR A CA 1
ATOM 1650 C C . TYR A 1 225 ? -17.104 1.807 15.662 1.00 98.50 225 TYR A C 1
ATOM 1652 O O . TYR A 1 225 ? -16.685 2.817 15.101 1.00 98.50 225 TYR A O 1
ATOM 1660 N N . THR A 1 226 ? -17.362 1.780 16.960 1.00 98.19 226 THR A N 1
ATOM 1661 C CA . THR A 1 226 ? -17.179 2.902 17.872 1.00 98.19 226 THR A CA 1
ATOM 1662 C C . THR A 1 226 ? -16.115 2.547 18.895 1.00 98.19 226 THR A C 1
ATOM 1664 O O . THR A 1 226 ? -16.193 1.485 19.518 1.00 98.19 226 THR A O 1
ATOM 1667 N N . VAL A 1 227 ? -15.162 3.456 19.104 1.00 98.00 227 VAL A N 1
ATOM 1668 C CA . VAL A 1 227 ? -14.147 3.367 20.160 1.00 98.00 227 VAL A CA 1
ATOM 1669 C C . VAL A 1 227 ? -14.389 4.462 21.188 1.00 98.00 227 VAL A C 1
ATOM 1671 O O . VAL A 1 227 ? -14.443 5.638 20.840 1.00 98.00 227 VAL A O 1
ATOM 1674 N N . THR A 1 228 ? -14.508 4.083 22.455 1.00 97.19 228 THR A N 1
ATOM 1675 C CA . THR A 1 228 ? -14.638 5.003 23.591 1.00 97.19 228 THR A CA 1
ATOM 1676 C C . THR A 1 228 ? -13.336 5.037 24.376 1.00 97.19 228 THR A C 1
ATOM 1678 O O . THR A 1 228 ? -12.827 3.988 24.782 1.00 97.19 228 THR A O 1
ATOM 1681 N N . PHE A 1 229 ? -12.816 6.236 24.629 1.00 94.88 229 PHE A N 1
ATOM 1682 C CA . PHE A 1 229 ? -11.530 6.437 25.298 1.00 94.88 229 PHE A CA 1
ATOM 1683 C C . PHE A 1 229 ? -11.732 6.931 26.722 1.00 94.88 229 PHE A C 1
ATOM 1685 O O . PHE A 1 229 ? -12.380 7.947 26.931 1.00 94.88 229 PHE A O 1
ATOM 1692 N N . GLN A 1 230 ? -11.155 6.250 27.712 1.00 92.19 230 GLN A N 1
ATOM 1693 C CA . GLN A 1 230 ? -11.312 6.644 29.120 1.00 92.19 230 GLN A CA 1
ATOM 1694 C C . GLN A 1 230 ? -10.332 7.738 29.553 1.00 92.19 230 GLN A C 1
ATOM 1696 O O . GLN A 1 230 ? -10.648 8.530 30.434 1.00 92.19 230 GLN A O 1
ATOM 1701 N N . ASN A 1 231 ? -9.159 7.800 28.921 1.00 89.69 231 ASN A N 1
ATOM 1702 C CA . ASN A 1 231 ? -8.077 8.701 29.303 1.00 89.69 231 ASN A CA 1
ATOM 1703 C C . ASN A 1 231 ? -7.707 9.634 28.147 1.00 89.69 231 ASN A C 1
ATOM 1705 O O . ASN A 1 231 ? -7.811 9.261 26.976 1.00 89.69 231 ASN A O 1
ATOM 1709 N N . GLU A 1 232 ? -7.217 10.823 28.488 1.00 88.94 232 GLU A N 1
ATOM 1710 C CA . GLU A 1 232 ? -6.551 11.708 27.530 1.00 88.94 232 GLU A CA 1
ATOM 1711 C C . GLU A 1 232 ? -5.268 11.068 26.985 1.00 88.94 232 GLU A C 1
ATOM 1713 O O . GLU A 1 232 ? -4.642 10.236 27.646 1.00 88.94 232 GLU A O 1
ATOM 1718 N N . GLY A 1 233 ? -4.868 11.461 25.778 1.00 86.19 233 GLY A N 1
ATOM 1719 C CA . GLY A 1 233 ? -3.633 10.983 25.167 1.00 86.19 233 GLY A CA 1
ATOM 1720 C C . GLY A 1 233 ? -3.708 10.823 23.655 1.00 86.19 233 GLY A C 1
ATOM 1721 O O . GLY A 1 233 ? -4.722 11.106 23.018 1.00 86.19 233 GLY A O 1
ATOM 1722 N N . SER A 1 234 ? -2.595 10.358 23.089 1.00 85.62 234 SER A N 1
ATOM 1723 C CA . SER A 1 234 ? -2.481 9.995 21.678 1.00 85.62 234 SER A CA 1
ATOM 1724 C C . SER A 1 234 ? -2.561 8.479 21.545 1.00 85.62 234 SER A C 1
ATOM 1726 O O . SER A 1 234 ? -1.775 7.758 22.162 1.00 85.62 234 SER A O 1
ATOM 1728 N N . TYR A 1 235 ? -3.497 8.011 20.731 1.00 89.31 235 TYR A N 1
ATOM 1729 C CA . TYR A 1 235 ? -3.740 6.602 20.453 1.00 89.31 235 TYR A CA 1
ATOM 1730 C C . TYR A 1 235 ? -3.307 6.291 19.026 1.00 89.31 235 TYR A C 1
ATOM 1732 O O . TYR A 1 235 ? -3.632 7.033 18.104 1.00 89.31 235 TYR A O 1
ATOM 1740 N N . THR A 1 236 ? -2.587 5.193 18.839 1.00 91.44 236 THR A N 1
ATOM 1741 C CA . THR A 1 236 ? -2.184 4.717 17.517 1.00 91.44 236 THR A CA 1
ATOM 1742 C C . THR A 1 236 ? -3.093 3.573 17.112 1.00 91.44 236 THR A C 1
ATOM 1744 O O . THR A 1 236 ? -3.063 2.507 17.721 1.00 91.44 236 THR A O 1
ATOM 1747 N N . PHE A 1 237 ? -3.875 3.775 16.061 1.00 91.62 237 PHE A N 1
ATOM 1748 C CA . PHE A 1 237 ? -4.590 2.706 15.387 1.00 91.62 237 PHE A CA 1
ATOM 1749 C C . PHE A 1 237 ? -3.609 1.939 14.491 1.00 91.62 237 PHE A C 1
ATOM 1751 O O . PHE A 1 237 ? -3.033 2.536 13.569 1.00 91.62 237 PHE A O 1
ATOM 1758 N N . PRO A 1 238 ? -3.414 0.624 14.711 1.00 91.88 238 PRO A N 1
ATOM 1759 C CA . PRO A 1 238 ? -2.667 -0.222 13.786 1.00 91.88 238 PRO A CA 1
ATOM 1760 C C . PRO A 1 238 ? -3.254 -0.174 12.381 1.00 91.88 238 PRO A C 1
ATOM 1762 O O . PRO A 1 238 ? -4.349 0.338 12.161 1.00 91.88 238 PRO A O 1
ATOM 1765 N N . LYS A 1 239 ? -2.525 -0.706 11.406 1.00 89.25 239 LYS A N 1
ATOM 1766 C CA . LYS A 1 239 ? -3.043 -0.789 10.043 1.00 89.25 239 LYS A CA 1
ATOM 1767 C C . LYS A 1 239 ? -4.260 -1.718 10.012 1.00 89.25 239 LYS A C 1
ATOM 1769 O O . LYS A 1 239 ? -4.158 -2.844 10.494 1.00 89.25 239 LYS A O 1
ATOM 1774 N N . ALA A 1 240 ? -5.360 -1.271 9.413 1.00 90.50 240 ALA A N 1
ATOM 1775 C CA . ALA A 1 240 ? -6.433 -2.179 9.031 1.00 90.50 240 ALA A CA 1
ATOM 1776 C C . ALA A 1 240 ? -5.916 -3.096 7.916 1.00 90.50 240 ALA A C 1
ATOM 1778 O O . ALA A 1 240 ? -5.144 -2.647 7.062 1.00 90.50 240 ALA A O 1
ATOM 1779 N N . SER A 1 241 ? -6.324 -4.361 7.926 1.00 93.62 241 SER A N 1
ATOM 1780 C CA . SER A 1 241 ? -5.936 -5.372 6.944 1.00 93.62 241 SER A CA 1
ATOM 1781 C C . SER A 1 241 ? -7.128 -5.754 6.082 1.00 93.62 241 SER A C 1
ATOM 1783 O O . SER A 1 241 ? -8.233 -5.963 6.583 1.00 93.62 241 SER A O 1
ATOM 1785 N N . VAL A 1 242 ? -6.895 -5.855 4.780 1.00 94.88 242 VAL A N 1
ATOM 1786 C CA . VAL A 1 242 ? -7.878 -6.309 3.806 1.00 94.88 242 VAL A CA 1
ATOM 1787 C C . VAL A 1 242 ? -7.248 -7.403 2.973 1.00 94.88 242 VAL A C 1
ATOM 1789 O O . VAL A 1 242 ? -6.225 -7.170 2.333 1.00 94.88 242 VAL A O 1
ATOM 1792 N N . THR A 1 243 ? -7.856 -8.581 2.958 1.00 96.56 243 THR A N 1
ATOM 1793 C CA . THR A 1 243 ? -7.473 -9.662 2.049 1.00 96.56 243 THR A CA 1
ATOM 1794 C C . THR A 1 243 ? -8.577 -9.887 1.030 1.00 96.56 243 THR A C 1
ATOM 1796 O O . THR A 1 243 ? -9.753 -9.683 1.320 1.00 96.56 243 THR A O 1
ATOM 1799 N N . TYR A 1 244 ? -8.202 -10.249 -0.189 1.00 96.44 244 TYR A N 1
ATOM 1800 C CA . TYR A 1 244 ? -9.146 -10.599 -1.246 1.00 96.44 244 TYR A CA 1
ATOM 1801 C C . TYR A 1 244 ? -8.517 -11.609 -2.199 1.00 96.44 244 TYR A C 1
ATOM 1803 O O . TYR A 1 244 ? -7.294 -11.770 -2.245 1.00 96.44 244 TYR A O 1
ATOM 1811 N N . GLU A 1 245 ? -9.356 -12.283 -2.970 1.00 94.88 245 GLU A N 1
ATOM 1812 C CA . GLU A 1 245 ? -8.954 -13.242 -3.985 1.00 94.88 245 GLU A CA 1
ATOM 1813 C C . GLU A 1 245 ? -9.183 -12.684 -5.388 1.00 94.88 245 GLU A C 1
ATOM 1815 O O . GLU A 1 245 ? -10.205 -12.067 -5.690 1.00 94.88 245 GLU A O 1
ATOM 1820 N N . TYR A 1 246 ? -8.210 -12.923 -6.261 1.00 91.88 246 TYR A N 1
ATOM 1821 C CA . TYR A 1 246 ? -8.313 -12.660 -7.689 1.00 91.88 246 TYR A CA 1
ATOM 1822 C C . TYR A 1 246 ? -7.525 -13.731 -8.446 1.00 91.88 246 TYR A C 1
ATOM 1824 O O . TYR A 1 246 ? -6.388 -14.036 -8.091 1.00 91.88 246 TYR A O 1
ATOM 1832 N N . GLN A 1 247 ? -8.146 -14.355 -9.452 1.00 88.44 247 GLN A N 1
ATOM 1833 C CA . GLN A 1 247 ? -7.556 -15.450 -10.240 1.00 88.44 247 GLN A CA 1
ATOM 1834 C C . GLN A 1 247 ? -6.906 -16.570 -9.388 1.00 88.44 247 GLN A C 1
ATOM 1836 O O . GLN A 1 247 ? -5.823 -17.063 -9.696 1.00 88.44 247 GLN A O 1
ATOM 1841 N N . SER A 1 248 ? -7.575 -17.006 -8.311 1.00 86.94 248 SER A N 1
ATOM 1842 C CA . SER A 1 248 ? -7.075 -18.031 -7.365 1.00 86.94 248 SER A CA 1
ATOM 1843 C C . SER A 1 248 ? -5.795 -17.653 -6.602 1.00 86.94 248 SER A C 1
ATOM 1845 O O . SER A 1 248 ? -5.107 -18.527 -6.073 1.00 86.94 248 SER A O 1
ATOM 1847 N N . ARG A 1 249 ? -5.462 -16.360 -6.533 1.00 86.62 249 ARG A N 1
ATOM 1848 C CA . ARG A 1 249 ? -4.379 -15.814 -5.709 1.00 86.62 249 ARG A CA 1
ATOM 1849 C C . ARG A 1 249 ? -4.956 -14.895 -4.645 1.00 86.62 249 ARG A C 1
ATOM 1851 O O . ARG A 1 249 ? -5.907 -14.161 -4.904 1.00 86.62 249 ARG A O 1
ATOM 1858 N N . THR A 1 250 ? -4.359 -14.925 -3.459 1.00 89.44 250 THR A N 1
ATOM 1859 C CA . THR A 1 250 ? -4.727 -14.035 -2.357 1.00 89.44 250 THR A CA 1
ATOM 1860 C C . THR A 1 250 ? -3.837 -12.802 -2.369 1.00 89.44 250 THR A C 1
ATOM 1862 O O . THR A 1 250 ? -2.612 -12.908 -2.424 1.00 89.44 250 THR A O 1
ATOM 1865 N N . TYR A 1 251 ? -4.462 -11.637 -2.270 1.00 88.62 251 TYR A N 1
ATOM 1866 C CA . TYR A 1 251 ? -3.806 -10.341 -2.192 1.00 88.62 251 TYR A CA 1
ATOM 1867 C C . TYR A 1 251 ? -4.143 -9.666 -0.868 1.00 88.62 251 TYR A C 1
ATOM 1869 O O . TYR A 1 251 ? -5.234 -9.850 -0.327 1.00 88.62 251 TYR A O 1
ATOM 1877 N N . THR A 1 252 ? -3.211 -8.851 -0.372 1.00 89.19 252 THR A N 1
ATOM 1878 C CA . THR A 1 252 ? -3.369 -8.112 0.883 1.00 89.19 252 THR A CA 1
ATOM 1879 C C . THR A 1 252 ? -3.177 -6.620 0.651 1.00 89.19 252 THR A C 1
ATOM 1881 O O . THR A 1 252 ? -2.236 -6.188 -0.018 1.00 89.19 252 THR A O 1
ATOM 1884 N N . LYS A 1 253 ? -4.059 -5.825 1.249 1.00 85.75 253 LYS A N 1
ATOM 1885 C CA . LYS A 1 253 ? -3.987 -4.370 1.351 1.00 85.75 253 LYS A CA 1
ATOM 1886 C C . LYS A 1 253 ? -4.037 -3.959 2.805 1.00 85.75 253 LYS A C 1
ATOM 1888 O O . LYS A 1 253 ? -4.639 -4.632 3.635 1.00 85.75 253 LYS A O 1
ATOM 1893 N N . THR A 1 254 ? -3.418 -2.827 3.101 1.00 85.38 254 THR A N 1
ATOM 1894 C CA . THR A 1 254 ? -3.448 -2.261 4.443 1.00 85.38 254 THR A CA 1
ATOM 1895 C C . THR A 1 254 ? -3.612 -0.759 4.389 1.00 85.38 254 THR A C 1
ATOM 1897 O O . THR A 1 254 ? -3.075 -0.129 3.479 1.00 85.38 254 THR A O 1
ATOM 1900 N N . THR A 1 255 ? -4.255 -0.177 5.395 1.00 84.88 255 THR A N 1
ATOM 1901 C CA . THR A 1 255 ? -4.194 1.276 5.606 1.00 84.88 255 THR A CA 1
ATOM 1902 C C . THR A 1 255 ? -2.819 1.694 6.135 1.00 84.88 255 THR A C 1
ATOM 1904 O O . THR A 1 255 ? -1.953 0.868 6.450 1.00 84.88 255 THR A O 1
ATOM 1907 N N . THR A 1 256 ? -2.617 2.998 6.302 1.00 79.12 256 THR A N 1
ATOM 1908 C CA . THR A 1 256 ? -1.588 3.527 7.200 1.00 79.12 256 THR A CA 1
ATOM 1909 C C . THR A 1 256 ? -1.926 3.225 8.660 1.00 79.12 256 THR A C 1
ATOM 1911 O O . THR A 1 256 ? -3.058 2.873 9.002 1.00 79.12 256 THR A O 1
ATOM 1914 N N . ALA A 1 257 ? -0.922 3.330 9.532 1.00 80.38 257 ALA A N 1
ATOM 1915 C CA . ALA A 1 257 ? -1.189 3.473 10.956 1.00 80.38 257 ALA A CA 1
ATOM 1916 C C . ALA A 1 257 ? -1.631 4.919 11.200 1.00 80.38 257 ALA A C 1
ATOM 1918 O O . ALA A 1 257 ? -0.966 5.837 10.720 1.00 80.38 257 ALA A O 1
ATOM 1919 N N . ASP A 1 258 ? -2.725 5.109 11.933 1.00 84.94 258 ASP A N 1
ATOM 1920 C CA . ASP A 1 258 ? -3.319 6.432 12.130 1.00 84.94 258 ASP A CA 1
ATOM 1921 C C . ASP A 1 258 ? -3.238 6.841 13.600 1.00 84.94 258 ASP A C 1
ATOM 1923 O O . ASP A 1 258 ? -3.464 6.036 14.503 1.00 84.94 258 ASP A O 1
ATOM 1927 N N . GLY A 1 259 ? -2.898 8.104 13.846 1.00 84.12 259 GLY A N 1
ATOM 1928 C CA . GLY A 1 259 ? -2.930 8.691 15.180 1.00 84.12 259 GLY A CA 1
ATOM 1929 C C . GLY A 1 259 ? -4.291 9.322 15.459 1.00 84.12 259 GLY A C 1
ATOM 1930 O O . GLY A 1 259 ? -4.809 10.062 14.628 1.00 84.12 259 GLY A O 1
ATOM 1931 N N . TYR A 1 260 ? -4.843 9.081 16.644 1.00 88.12 260 TYR A N 1
ATOM 1932 C CA . TYR A 1 260 ? -6.076 9.698 17.117 1.00 88.12 260 TYR A CA 1
ATOM 1933 C C . TYR A 1 260 ? -5.855 10.339 18.486 1.00 88.12 260 TYR A C 1
ATOM 1935 O O . TYR A 1 260 ? -5.307 9.713 19.394 1.00 88.12 260 TYR A O 1
ATOM 1943 N N . THR A 1 261 ? -6.261 11.599 18.644 1.00 86.25 261 THR A N 1
ATOM 1944 C CA . THR A 1 261 ? -5.979 12.365 19.866 1.00 86.25 261 THR A CA 1
ATOM 1945 C C . THR A 1 261 ? -7.234 12.557 20.705 1.00 86.25 261 THR A C 1
ATOM 1947 O O . THR A 1 261 ? -8.282 12.979 20.213 1.00 86.25 261 THR A O 1
ATOM 1950 N N . VAL A 1 262 ? -7.087 12.298 22.003 1.00 88.94 262 VAL A N 1
ATOM 1951 C CA . VAL A 1 262 ? -8.087 12.567 23.031 1.00 88.94 262 VAL A CA 1
ATOM 1952 C C . VAL A 1 262 ? -7.589 13.720 23.894 1.00 88.94 262 VAL A C 1
ATOM 1954 O O . VAL A 1 262 ? -6.602 13.573 24.618 1.00 88.94 262 VAL A O 1
ATOM 1957 N N . VAL A 1 263 ? -8.257 14.868 23.812 1.00 83.38 263 VAL A N 1
ATOM 1958 C CA . VAL A 1 263 ? -7.908 16.089 24.555 1.00 83.38 263 VAL A CA 1
ATOM 1959 C C . VAL A 1 263 ? -9.031 16.476 25.500 1.00 83.38 263 VAL A C 1
ATOM 1961 O O . VAL A 1 263 ? -10.199 16.300 25.180 1.00 83.38 263 VAL A O 1
ATOM 1964 N N . GLN A 1 264 ? -8.699 17.039 26.659 1.00 74.50 264 GLN A N 1
ATOM 1965 C CA . GLN A 1 264 ? -9.716 17.570 27.569 1.00 74.50 264 GLN A CA 1
ATOM 1966 C C . GLN A 1 264 ? -10.623 18.569 26.848 1.00 74.50 264 GLN A C 1
ATOM 1968 O O . GLN A 1 264 ? -10.136 19.470 26.159 1.00 74.50 264 GLN A O 1
ATOM 1973 N N . ASP A 1 265 ? -11.933 18.452 27.065 1.00 69.12 265 ASP A N 1
ATOM 1974 C CA . ASP A 1 265 ? -12.870 19.491 26.650 1.00 69.12 265 ASP A CA 1
ATOM 1975 C C . ASP A 1 265 ? -12.781 20.666 27.628 1.00 69.12 265 ASP A C 1
ATOM 1977 O O . ASP A 1 265 ? -13.576 20.830 28.554 1.00 69.12 265 ASP A O 1
ATOM 1981 N N . VAL A 1 266 ? -11.755 21.491 27.432 1.00 61.69 266 VAL A N 1
ATOM 1982 C CA . VAL A 1 266 ? -11.520 22.693 28.235 1.00 61.69 266 VAL A CA 1
ATOM 1983 C C . VAL A 1 266 ? -12.708 23.659 28.143 1.00 61.69 266 VAL A C 1
ATOM 1985 O O . VAL A 1 266 ? -12.990 24.364 29.109 1.00 61.69 266 VAL A O 1
ATOM 1988 N N . GLY A 1 267 ? -13.411 23.700 27.006 1.00 56.31 267 GLY A N 1
ATOM 1989 C CA . GLY A 1 267 ? -14.554 24.588 26.784 1.00 56.31 267 GLY A CA 1
ATOM 1990 C C . GLY A 1 267 ? -15.811 24.141 27.533 1.00 56.31 267 GLY A C 1
ATOM 1991 O O . GLY A 1 267 ? -16.479 24.970 28.151 1.00 56.31 267 GLY A O 1
ATOM 1992 N N . GLY A 1 268 ? -16.102 22.840 27.532 1.00 60.19 268 GLY A N 1
ATOM 1993 C CA . GLY A 1 268 ? -17.182 22.240 28.319 1.00 60.19 268 GLY A CA 1
ATOM 1994 C C . GLY A 1 268 ? -16.945 22.377 29.821 1.00 60.19 268 GLY A C 1
ATOM 1995 O O . GLY A 1 268 ? -17.812 22.888 30.531 1.00 60.19 268 GLY A O 1
ATOM 1996 N N . LEU A 1 269 ? -15.733 22.048 30.287 1.00 59.00 269 LEU A N 1
ATOM 1997 C CA . LEU A 1 269 ? -15.329 22.230 31.688 1.00 59.00 269 LEU A CA 1
ATOM 1998 C C . LEU A 1 269 ? -15.449 23.697 32.122 1.00 59.00 269 LEU A C 1
ATOM 2000 O O . LEU A 1 269 ? -15.940 23.993 33.207 1.00 59.00 269 LEU A O 1
ATOM 2004 N N . ALA A 1 270 ? -15.055 24.636 31.259 1.00 55.28 270 ALA A N 1
ATOM 2005 C CA . ALA A 1 270 ? -15.217 26.064 31.507 1.00 55.28 270 ALA A CA 1
ATOM 2006 C C . ALA A 1 270 ? -16.684 26.475 31.678 1.00 55.28 270 ALA A C 1
ATOM 2008 O O . ALA A 1 270 ? -17.010 27.231 32.594 1.00 55.28 270 ALA A O 1
ATOM 2009 N N . GLY A 1 271 ? -17.556 25.997 30.787 1.00 57.84 271 GLY A N 1
ATOM 2010 C CA . GLY A 1 271 ? -18.988 26.285 30.815 1.00 57.84 271 GLY A CA 1
ATOM 2011 C C . GLY A 1 271 ? -19.661 25.763 32.082 1.00 57.84 271 GLY A C 1
ATOM 2012 O O . GLY A 1 271 ? -20.423 26.500 32.704 1.00 57.84 271 GLY A O 1
ATOM 2013 N N . GLU A 1 272 ? -19.317 24.543 32.498 1.00 61.09 272 GLU A N 1
ATOM 2014 C CA . GLU A 1 272 ? -19.837 23.915 33.717 1.00 61.09 272 GLU A CA 1
ATOM 2015 C C . GLU A 1 272 ? -19.318 24.614 34.984 1.00 61.09 272 GLU A C 1
ATOM 2017 O O . GLU A 1 272 ? -20.087 24.961 35.877 1.00 61.09 272 GLU A O 1
ATOM 2022 N N . MET A 1 273 ? -18.030 24.971 35.035 1.00 57.00 273 MET A N 1
ATOM 2023 C CA . MET A 1 273 ? -17.482 25.751 36.154 1.00 57.00 273 MET A CA 1
ATOM 2024 C C . MET A 1 273 ? -18.137 27.139 36.288 1.00 57.00 273 MET A C 1
ATOM 2026 O O . MET A 1 273 ? -18.268 27.661 37.400 1.00 57.00 273 MET A O 1
ATOM 2030 N N . ILE A 1 274 ? -18.531 27.758 35.166 1.00 59.97 274 ILE A N 1
ATOM 2031 C CA . ILE A 1 274 ? -19.268 29.030 35.152 1.00 59.97 274 ILE A CA 1
ATOM 2032 C C . ILE A 1 274 ? -20.714 28.820 35.618 1.00 59.97 274 ILE A C 1
ATOM 2034 O O . ILE A 1 274 ? -21.199 29.624 36.418 1.00 59.97 274 ILE A O 1
ATOM 2038 N N . SER A 1 275 ? -21.399 27.765 35.157 1.00 64.25 275 SER A N 1
ATOM 2039 C CA . SER A 1 275 ? -22.776 27.469 35.581 1.00 64.25 275 SER A CA 1
ATOM 2040 C C . SER A 1 275 ? -22.870 27.106 37.059 1.00 64.25 275 SER A C 1
ATOM 2042 O O . SER A 1 275 ? -23.810 27.530 37.728 1.00 64.25 275 SER A O 1
ATOM 2044 N N . ASP A 1 276 ? -21.863 26.411 37.583 1.00 72.94 276 ASP A N 1
ATOM 2045 C CA . ASP A 1 276 ? -21.795 25.976 38.980 1.00 72.94 276 ASP A CA 1
ATOM 2046 C C . ASP A 1 276 ? -21.288 27.078 39.923 1.00 72.94 276 ASP A C 1
ATOM 2048 O O . ASP A 1 276 ? -21.160 26.875 41.133 1.00 72.94 276 ASP A O 1
ATOM 2052 N N . GLY A 1 277 ? -21.009 28.273 39.388 1.00 60.66 277 GLY A N 1
ATOM 2053 C CA . GLY A 1 277 ? -20.684 29.460 40.174 1.00 60.66 277 GLY A CA 1
ATOM 2054 C C . GLY A 1 277 ? -19.364 29.357 40.936 1.00 60.66 277 GLY A C 1
ATOM 2055 O O . GLY A 1 277 ? -19.221 29.977 41.993 1.00 60.66 277 GLY A O 1
ATOM 2056 N N . TRP A 1 278 ? -18.394 28.586 40.429 1.00 58.78 278 TRP A N 1
ATOM 2057 C CA . TRP A 1 278 ? -17.109 28.418 41.103 1.00 58.78 278 TRP A CA 1
ATOM 2058 C C . TRP A 1 278 ? -16.374 29.765 41.197 1.00 58.78 278 TRP A C 1
ATOM 2060 O O . TRP A 1 278 ? -16.097 30.395 40.163 1.00 58.78 278 TRP A O 1
ATOM 2070 N N . PRO A 1 279 ? -16.018 30.232 42.410 1.00 44.78 279 PRO A N 1
ATOM 2071 C CA . PRO A 1 279 ? -15.195 31.422 42.550 1.00 44.78 279 PRO A CA 1
ATOM 2072 C C . PRO A 1 279 ? -13.832 31.149 41.893 1.00 44.78 279 PRO A C 1
ATOM 2074 O O . PRO A 1 279 ? -13.279 30.064 42.045 1.00 44.78 279 PRO A O 1
ATOM 2077 N N . TYR A 1 280 ? -13.298 32.132 41.158 1.00 54.66 280 TYR A N 1
ATOM 2078 C CA . TYR A 1 280 ? -12.016 32.089 40.418 1.00 54.66 280 TYR A CA 1
ATOM 2079 C C . TYR A 1 280 ? -12.004 31.441 39.019 1.00 54.66 280 TYR A C 1
ATOM 2081 O O . TYR A 1 280 ? -10.929 31.304 38.428 1.00 54.66 280 TYR A O 1
ATOM 2089 N N . THR A 1 281 ? -13.165 31.158 38.424 1.00 53.00 281 THR A N 1
ATOM 2090 C CA . THR A 1 281 ? -13.304 30.686 37.027 1.00 53.00 281 THR A CA 1
ATOM 2091 C C . THR A 1 281 ? -12.481 31.501 36.021 1.00 53.00 281 THR A C 1
ATOM 2093 O O . THR A 1 281 ? -11.717 30.933 35.249 1.00 53.00 281 THR A O 1
ATOM 2096 N N . GLY A 1 282 ? -12.523 32.836 36.080 1.00 51.31 282 GLY A N 1
ATOM 2097 C CA . GLY A 1 282 ? -11.777 33.692 35.143 1.00 51.31 282 GLY A CA 1
ATOM 2098 C C . GLY A 1 282 ? -10.246 33.531 35.178 1.00 51.31 282 GLY A C 1
ATOM 2099 O O . GLY A 1 282 ? -9.593 33.690 34.149 1.00 51.31 282 GLY A O 1
ATOM 2100 N N . GLY A 1 283 ? -9.661 33.187 36.333 1.00 50.75 283 GLY A N 1
ATOM 2101 C CA . GLY A 1 283 ? -8.211 32.990 36.473 1.00 50.75 283 GLY A CA 1
ATOM 2102 C C . GLY A 1 283 ? -7.739 31.628 35.959 1.00 50.75 283 GLY A C 1
ATOM 2103 O O . GLY A 1 283 ? -6.694 31.536 35.316 1.00 50.75 283 GLY A O 1
ATOM 2104 N N . ILE A 1 284 ? -8.537 30.582 36.192 1.00 52.94 284 ILE A N 1
ATOM 2105 C CA . ILE A 1 284 ? -8.257 29.218 35.720 1.00 52.94 284 ILE A CA 1
ATOM 2106 C C . ILE A 1 284 ? -8.374 29.149 34.190 1.00 52.94 284 ILE A C 1
ATOM 2108 O O . ILE A 1 284 ? -7.495 28.592 33.536 1.00 52.94 284 ILE A O 1
ATOM 2112 N N . LEU A 1 285 ? -9.378 29.806 33.599 1.00 49.31 285 LEU A N 1
ATOM 2113 C CA . LEU A 1 285 ? -9.549 29.857 32.141 1.00 49.31 285 LEU A CA 1
ATOM 2114 C C . LEU A 1 285 ? -8.386 30.546 31.423 1.00 49.31 285 LEU A C 1
ATOM 2116 O O . LEU A 1 285 ? -7.942 30.070 30.380 1.00 49.31 285 LEU A O 1
ATOM 2120 N N . GLY A 1 286 ? -7.845 31.624 32.000 1.00 51.62 286 GLY A N 1
ATOM 2121 C CA . GLY A 1 286 ? -6.665 32.298 31.453 1.00 51.62 286 GLY A CA 1
ATOM 2122 C C . GLY A 1 286 ? -5.419 31.406 31.436 1.00 51.62 286 GLY A C 1
ATOM 2123 O O . GLY A 1 286 ? -4.673 31.409 30.457 1.00 51.62 286 GLY A O 1
ATOM 2124 N N . LEU A 1 287 ? -5.215 30.602 32.485 1.00 50.97 287 LEU A N 1
ATOM 2125 C CA . LEU A 1 287 ? -4.098 29.656 32.583 1.00 50.97 287 LEU A CA 1
ATOM 2126 C C . LEU A 1 287 ? -4.233 28.480 31.608 1.00 50.97 287 LEU A C 1
ATOM 2128 O O . LEU A 1 287 ? -3.251 28.122 30.957 1.00 50.97 287 LEU A O 1
ATOM 2132 N N . ILE A 1 288 ? -5.430 27.901 31.465 1.00 50.28 288 ILE A N 1
ATOM 2133 C CA . ILE A 1 288 ? -5.632 26.765 30.554 1.00 50.28 288 ILE A CA 1
ATOM 2134 C C . ILE A 1 288 ? -5.547 27.215 29.089 1.00 50.28 288 ILE A C 1
ATOM 2136 O O . ILE A 1 288 ? -4.910 26.535 28.288 1.00 50.28 288 ILE A O 1
ATOM 2140 N N . ALA A 1 289 ? -6.089 28.386 28.733 1.00 50.06 289 ALA A N 1
ATOM 2141 C CA . ALA A 1 289 ? -5.927 28.946 27.389 1.00 50.06 289 ALA A CA 1
ATOM 2142 C C . ALA A 1 289 ? -4.442 29.156 27.030 1.00 50.06 289 ALA A C 1
ATOM 2144 O O . ALA A 1 289 ? -4.022 28.837 25.920 1.00 50.06 289 ALA A O 1
ATOM 2145 N N . LEU A 1 290 ? -3.626 29.623 27.983 1.00 48.00 290 LEU A N 1
ATOM 2146 C CA . LEU A 1 290 ? -2.174 29.736 27.817 1.00 48.00 290 LEU A CA 1
ATOM 2147 C C . LEU A 1 290 ? -1.503 28.372 27.588 1.00 48.00 290 LEU A C 1
ATOM 2149 O O . LEU A 1 290 ? -0.678 28.252 26.685 1.00 48.00 290 LEU A O 1
ATOM 2153 N N . LEU A 1 291 ? -1.865 27.339 28.355 1.00 44.75 291 LEU A N 1
ATOM 2154 C CA . LEU A 1 291 ? -1.309 25.988 28.196 1.00 44.75 291 LEU A CA 1
ATOM 2155 C C . LEU A 1 291 ? -1.726 25.325 26.875 1.00 44.75 291 LEU A C 1
ATOM 2157 O O . LEU A 1 291 ? -0.879 24.740 26.201 1.00 44.75 291 LEU A O 1
ATOM 2161 N N . GLY A 1 292 ? -2.991 25.469 26.469 1.00 46.59 292 GLY A N 1
ATOM 2162 C CA . GLY A 1 292 ? -3.492 24.975 25.183 1.00 46.59 292 GLY A CA 1
ATOM 2163 C C . GLY A 1 292 ? -2.792 25.642 23.998 1.00 46.59 292 GLY A C 1
ATOM 2164 O O . GLY A 1 292 ? -2.348 24.959 23.077 1.00 46.59 292 GLY A O 1
ATOM 2165 N N . VAL A 1 293 ? -2.582 26.964 24.051 1.00 47.38 293 VAL A N 1
ATOM 2166 C CA . VAL A 1 293 ? -1.788 27.688 23.041 1.00 47.38 293 VAL A CA 1
ATOM 2167 C C . VAL A 1 293 ? -0.341 27.187 23.012 1.00 47.38 293 VAL A C 1
ATOM 2169 O O . VAL A 1 293 ? 0.206 26.994 21.930 1.00 47.38 293 VAL A O 1
ATOM 2172 N N . VAL A 1 294 ? 0.282 26.912 24.162 1.00 40.72 294 VAL A N 1
ATOM 2173 C CA . VAL A 1 294 ? 1.649 26.359 24.222 1.00 40.72 294 VAL A CA 1
ATOM 2174 C C . VAL A 1 294 ? 1.724 24.946 23.627 1.00 40.72 294 VAL A C 1
ATOM 2176 O O . VAL A 1 294 ? 2.661 24.659 22.883 1.00 40.72 294 VAL A O 1
ATOM 2179 N N . GLN A 1 295 ? 0.742 24.077 23.886 1.00 42.25 295 GLN A N 1
ATOM 2180 C CA . GLN A 1 295 ? 0.688 22.730 23.300 1.00 42.25 295 GLN A CA 1
ATOM 2181 C C . GLN A 1 295 ? 0.453 22.761 21.785 1.00 42.25 295 GLN A C 1
ATOM 2183 O O . GLN A 1 295 ? 1.170 22.078 21.057 1.00 42.25 295 GLN A O 1
ATOM 2188 N N . VAL A 1 296 ? -0.462 23.603 21.292 1.00 44.31 296 VAL A N 1
ATOM 2189 C CA . VAL A 1 296 ? -0.687 23.799 19.847 1.00 44.31 296 VAL A CA 1
ATOM 2190 C C . VAL A 1 296 ? 0.552 24.393 19.170 1.00 44.31 296 VAL A C 1
ATOM 2192 O O . VAL A 1 296 ? 0.922 23.963 18.081 1.00 44.31 296 VAL A O 1
ATOM 2195 N N . VAL A 1 297 ? 1.256 25.327 19.819 1.00 41.72 297 VAL A N 1
ATOM 2196 C CA . VAL A 1 297 ? 2.533 25.868 19.319 1.00 41.72 297 VAL A CA 1
ATOM 2197 C C . VAL A 1 297 ? 3.626 24.795 19.289 1.00 41.72 297 VAL A C 1
ATOM 2199 O O . VAL A 1 297 ? 4.418 24.770 18.349 1.00 41.72 297 VAL A O 1
ATOM 2202 N N . ASN A 1 298 ? 3.674 23.889 20.267 1.00 42.53 298 ASN A N 1
ATOM 2203 C CA . ASN A 1 298 ? 4.637 22.785 20.280 1.00 42.53 298 ASN A CA 1
ATOM 2204 C C . ASN A 1 298 ? 4.312 21.710 19.226 1.00 42.53 298 ASN A C 1
ATOM 2206 O O . ASN A 1 298 ? 5.233 21.194 18.598 1.00 42.53 298 ASN A O 1
ATOM 2210 N N . LEU A 1 299 ? 3.032 21.451 18.940 1.00 46.09 299 LEU A N 1
ATOM 2211 C CA . LEU A 1 299 ? 2.581 20.622 17.812 1.00 46.09 299 LEU A CA 1
ATOM 2212 C C . LEU A 1 299 ? 2.892 21.275 16.456 1.00 46.09 299 LEU A C 1
ATOM 2214 O O . LEU A 1 299 ? 3.450 20.630 15.573 1.00 46.09 299 LEU A O 1
ATOM 2218 N N . ALA A 1 300 ? 2.645 22.579 16.308 1.00 39.06 300 ALA A N 1
ATOM 2219 C CA . ALA A 1 300 ? 2.993 23.330 15.100 1.00 39.06 300 ALA A CA 1
ATOM 2220 C C . ALA A 1 300 ? 4.514 23.390 14.858 1.00 39.06 300 ALA A C 1
ATOM 2222 O O . ALA A 1 300 ? 4.954 23.436 13.709 1.00 39.06 300 ALA A O 1
ATOM 2223 N N . LYS A 1 301 ? 5.323 23.353 15.925 1.00 44.06 301 LYS A N 1
ATOM 2224 C CA . LYS A 1 301 ? 6.785 23.200 15.846 1.00 44.06 301 LYS A CA 1
ATOM 2225 C C . LYS A 1 301 ? 7.217 21.768 15.518 1.00 44.06 301 LYS A C 1
ATOM 2227 O O . LYS A 1 301 ? 8.211 21.609 14.825 1.00 44.06 301 LYS A O 1
ATOM 2232 N N . GLY A 1 302 ? 6.457 20.750 15.924 1.00 39.88 302 GLY A N 1
ATOM 2233 C CA . GLY A 1 302 ? 6.650 19.362 15.481 1.00 39.88 302 GLY A CA 1
ATOM 2234 C C . GLY A 1 302 ? 6.290 19.120 14.008 1.00 39.88 302 GLY A C 1
ATOM 2235 O O . GLY A 1 302 ? 6.779 18.169 13.409 1.00 39.88 302 GLY A O 1
ATOM 2236 N N . MET A 1 303 ? 5.480 19.997 13.401 1.00 42.53 303 MET A N 1
ATOM 2237 C CA . MET A 1 303 ? 5.052 19.902 11.995 1.00 42.53 303 MET A CA 1
ATOM 2238 C C . MET A 1 303 ? 5.831 20.816 11.030 1.00 42.53 303 MET A C 1
ATOM 2240 O O . MET A 1 303 ? 5.681 20.687 9.815 1.00 42.53 303 MET A O 1
ATOM 2244 N N . LYS A 1 304 ? 6.673 21.740 11.519 1.00 36.34 304 LYS A N 1
ATOM 2245 C CA . LYS A 1 304 ? 7.497 22.624 10.674 1.00 36.34 304 LYS A CA 1
ATOM 2246 C C . LYS A 1 304 ? 8.979 22.518 11.021 1.00 36.34 304 LYS A C 1
ATOM 2248 O O . LYS A 1 304 ? 9.482 23.270 11.848 1.00 36.34 304 LYS A O 1
ATOM 2253 N N . GLY A 1 305 ? 9.676 21.672 10.267 1.00 30.39 305 GLY A N 1
ATOM 2254 C CA . GLY A 1 305 ? 11.118 21.774 10.065 1.00 30.39 305 GLY A CA 1
ATOM 2255 C C . GLY A 1 305 ? 11.888 20.549 10.528 1.00 30.39 305 GLY A C 1
ATOM 2256 O O . GLY A 1 305 ? 12.074 20.335 11.721 1.00 30.39 305 GLY A O 1
ATOM 2257 N N . GLY A 1 306 ? 12.414 19.796 9.560 1.00 40.81 306 GLY A N 1
ATOM 2258 C CA . GLY A 1 306 ? 13.619 19.015 9.795 1.00 40.81 306 GLY A CA 1
ATOM 2259 C C . GLY A 1 306 ? 14.751 19.920 10.292 1.00 40.81 306 GLY A C 1
ATOM 2260 O O . GLY A 1 306 ? 14.849 21.084 9.897 1.00 40.81 306 GLY A O 1
ATOM 2261 N N . GLY A 1 307 ? 15.602 19.379 11.160 1.00 30.81 307 GLY A N 1
ATOM 2262 C CA . GLY A 1 307 ? 16.783 20.085 11.641 1.00 30.81 307 GLY A CA 1
ATOM 2263 C C . GLY A 1 307 ? 17.375 19.495 12.916 1.00 30.81 307 GLY A C 1
ATOM 2264 O O . GLY A 1 307 ? 16.953 19.844 14.009 1.00 30.81 307 GLY A O 1
ATOM 2265 N N . SER A 1 308 ? 18.394 18.656 12.715 1.00 27.59 308 SER A N 1
ATOM 2266 C CA . SER A 1 308 ? 19.487 18.287 13.629 1.00 27.59 308 SER A CA 1
ATOM 2267 C C . SER A 1 308 ? 19.152 17.668 14.992 1.00 27.59 308 SER A C 1
ATOM 2269 O O . SER A 1 308 ? 18.871 18.356 15.969 1.00 27.59 308 SER A O 1
ATOM 2271 N N . TYR A 1 309 ? 19.398 16.359 15.079 1.00 34.47 309 TYR A N 1
ATOM 2272 C CA . TYR A 1 309 ? 19.985 15.757 16.274 1.00 34.47 309 TYR A CA 1
ATOM 2273 C C . TYR A 1 309 ? 21.375 16.359 16.512 1.00 34.47 309 TYR A C 1
ATOM 2275 O O . TYR A 1 309 ? 22.228 16.196 15.645 1.00 34.47 309 TYR A O 1
ATOM 2283 N N . GLN A 1 310 ? 21.613 16.978 17.669 1.00 26.23 310 GLN A N 1
ATOM 2284 C CA . GLN A 1 310 ? 22.884 16.909 18.405 1.00 26.23 310 GLN A CA 1
ATOM 2285 C C . GLN A 1 310 ? 22.631 17.202 19.897 1.00 26.23 310 GLN A C 1
ATOM 2287 O O . GLN A 1 310 ? 21.999 18.202 20.214 1.00 26.23 310 GLN A O 1
ATOM 2292 N N . VAL A 1 311 ? 23.133 16.268 20.722 1.00 34.25 311 VAL A N 1
ATOM 2293 C CA . VAL A 1 311 ? 23.425 16.241 22.178 1.00 34.25 311 VAL A CA 1
ATOM 2294 C C . VAL A 1 311 ? 22.615 17.143 23.112 1.00 34.25 311 VAL A C 1
ATOM 2296 O O . VAL A 1 311 ? 22.842 18.371 23.116 1.00 34.25 311 VAL A O 1
#

Secondary structure (DSSP, 8-state):
-TT---SEEEEEEESSHHHHHHHHHHHHT--TT-------TT-HHHHHHHT-TT--S-EEEEEEE---S----TT--EEEHHHHHT-S-B---SSS--EEEEE--TT--EEEEES--TTTEEEETTEEEEEHHHH-SBS--EEEE-TTSSPPPEEEEEEEESSEE-TT-EEEEEEEEEE-SSS-EEEEEEE--THHHH-TTEEEEE-SEEEEEEE-TT-EEEEEEEEEESS-EEEEEPPPEEEEEETTEEEEEE---EEEEE---HHHHHHHHHHTT-TTHHHHHHHHHHHHHHHHHHHHHHSS-------

Radius of gyration: 26.56 Å; chains: 1; bounding box: 62×54×67 Å

Foldseek 3Di:
DVQWQFPDKDKDKAFDPLSVLVVCCVVPPNDPPSDPDPPPCQDPSNLVCVLFVDDDGIDMDIDGDADDADPDALADFKDKPCVRGVHQKDADDPPGWDKDKDADALQWAWPDKPPDDPSQWHDDSRMIMGRCNVVGIGRTIMTGTDRRSHHFRKDKDKDWPPLEAAAQDKIKIKIKIWRQGQAKWAFKKKAFDCLVVVDVQKDKAFDRIDTDGMAHHGGMDMGIIMIHHRDWDKGKRCWIKIWIDDPNDIDIDTDDTDIGGHDHPLVVVLVVCVVVPPPPSVVVNVVVVVVVVVVVVVVVVVVDDDDDDDD

pLDDT: mean 75.51, std 19.81, range [26.23, 98.5]

Sequence (311 aa):
FTEARAAAAGLVGIPDMQFLIEFVNETFGGPPDGDFSLASEESMSSFLISQAPDIEGPLAIGAVGYIGDQVVSSTTESLSVRSLVGATSFSPSTEGVSVVLVNLPDFVNITSVTPFEENHTMIDNGIVLWNATWYGTQDDYVISFQSDEFPPLVTVSRTFSPESTSPGGSVQVTVTVTNEGETAIDNVQIVDDGIGDIYTTITISGTTSTTVPSLGPGESATITYTVTFQNEGSYTFPKASVTYEYQSRTYTKTTTADGYTVVQDVGGLAGEMISDGWPYTGGILGLIALLGVVQVVNLAKGMKGGGSYQV